Protein AF-A0A4Y4B357-F1 (afdb_monomer)

Nearest PDB structures (foldseek):
  4edp-assembly2_B  TM=8.602E-01  e=9.635E-11  Clostridium perfringens ATCC 13124
  4r6y-assembly1_A  TM=7.422E-01  e=2.064E-07  Salmonella enterica subsp. enterica serovar Typhimurium str. LT2
  4eq7-assembly1_A  TM=7.265E-01  e=1.171E-06  Agrobacterium fabrum str. C58
  6nlp-assembly2_B  TM=6.609E-01  e=2.049E-06  Escherichia coli 1-392-07_S4_C3
  6lki-assembly1_A  TM=7.003E-01  e=3.342E-04  Staphylococcus aureus

Radius of gyration: 18.19 Å; Cα contacts (8 Å, |Δi|>4): 318; chains: 1; bounding box: 46×39×48 Å

Mean predicted aligned error: 4.01 Å

pLDDT: mean 92.77, std 5.56, range [52.31, 98.5]

Solvent-accessible surface area (backbone atoms only — not comparable to full-atom values): 11741 Å² total; per-residue (Å²): 61,37,35,35,34,76,82,43,93,46,79,85,71,55,43,67,65,48,79,71,36,76,70,39,58,56,18,29,40,44,43,31,58,94,25,69,55,19,46,55,44,41,39,50,34,4,44,75,72,70,38,20,88,88,43,36,64,62,32,49,51,53,54,21,48,38,38,60,74,55,30,19,49,77,31,74,45,73,70,54,48,49,52,42,47,72,70,62,60,36,34,38,27,59,40,62,64,47,54,38,52,53,42,38,77,70,70,44,64,50,43,76,36,76,25,77,88,35,32,64,62,83,85,86,80,89,76,82,67,84,96,54,98,51,61,69,61,46,48,54,48,51,60,48,57,61,31,36,74,44,28,31,49,36,20,63,74,55,32,38,55,59,88,43,93,79,42,72,66,54,71,73,31,46,77,55,29,71,52,77,74,58,54,77,38,50,46,70,77,60,67,67,62,51,63,71,47,44,65,61,55,40,54,54,40,50,68,42,58,76,110

Foldseek 3Di:
DKKFAPPQPAPDDQALCCLVPPSQFLQEEAEALLDPLNLQSLQRVCVVVVNHLVRSPVSLQSVLVSLQVNRYPYDHDLVRVLVSQVVVSHGMYRDDLLSSVVSVVVVGRIDDYQHPLGHEDDDDDQDQDPPDPPSVVSVVVRVVCLDLVNQQCCLVPRVEDHPNLPRDHDPVSPVSHDDDCSVVRYDYDDVVSCVVCSVVSNVSNCVSNVD

Secondary structure (DSSP, 8-state):
-EEEETTSSSPPP-SGGGGG-GGGTT-EEEEPTTSHHHHHHHHHHHHHTT-TTT--HHHHHHHHHHHHHTSEEEESSHHHHHHHHHTT---EEE--HHHHHHHHHTT--EEEE--TT-EE-------PPTT-S-HHHHHHHHHHHTSHHHHHHHHHHH-PPPSSTT----HHHHHTS--GGGGGGEE---HHHHHHHHHHHHHHHHHHHT-

Structure (mmCIF, N/CA/C/O backbone):
data_AF-A0A4Y4B357-F1
#
_entry.id   AF-A0A4Y4B357-F1
#
loop_
_atom_site.group_PDB
_atom_site.id
_atom_site.type_symbol
_atom_site.label_atom_id
_atom_site.label_alt_id
_atom_site.label_comp_id
_atom_site.label_asym_id
_atom_site.label_entity_id
_atom_site.label_seq_id
_atom_site.pdbx_PDB_ins_code
_atom_site.Cartn_x
_atom_site.Cartn_y
_atom_site.Cartn_z
_atom_site.occupancy
_atom_site.B_iso_or_equiv
_atom_site.auth_seq_id
_atom_site.auth_comp_id
_atom_site.auth_asym_id
_atom_site.auth_atom_id
_atom_site.pdbx_PDB_model_num
ATOM 1 N N . MET A 1 1 ? -3.695 -2.721 -0.418 1.00 88.31 1 MET A N 1
ATOM 2 C CA . 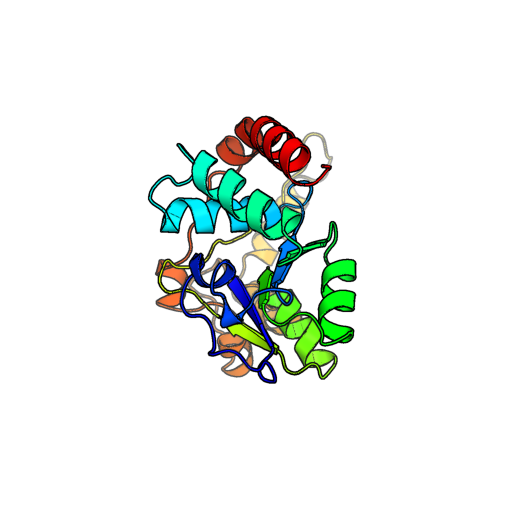MET A 1 1 ? -4.894 -3.502 -0.059 1.00 88.31 1 MET A CA 1
ATOM 3 C C . MET A 1 1 ? -4.988 -3.576 1.448 1.00 88.31 1 MET A C 1
ATOM 5 O O . MET A 1 1 ? -4.089 -3.084 2.130 1.00 88.31 1 MET A O 1
ATOM 9 N N . LEU A 1 2 ? -6.048 -4.197 1.949 1.00 93.81 2 LEU A N 1
ATOM 10 C CA . LEU A 1 2 ? -6.126 -4.629 3.335 1.00 93.81 2 LEU A CA 1
ATOM 11 C C . LEU A 1 2 ? -5.899 -6.143 3.391 1.00 93.81 2 LEU A C 1
ATOM 13 O O . LEU A 1 2 ? -6.446 -6.877 2.572 1.00 93.81 2 LEU A O 1
ATOM 17 N N . VAL A 1 3 ? -5.071 -6.595 4.327 1.00 94.31 3 VAL A N 1
ATOM 18 C CA . VAL A 1 3 ? -4.922 -8.009 4.684 1.00 94.31 3 VAL A CA 1
ATOM 19 C C . VAL A 1 3 ? -5.818 -8.256 5.886 1.00 94.31 3 VAL A C 1
ATOM 21 O O . VAL A 1 3 ? -5.656 -7.591 6.910 1.00 94.31 3 VAL A O 1
ATOM 24 N N . TYR A 1 4 ? -6.759 -9.183 5.749 1.00 95.44 4 TYR A N 1
ATOM 25 C CA . TYR A 1 4 ? -7.779 -9.482 6.746 1.00 95.44 4 TYR A CA 1
ATOM 26 C C . TYR A 1 4 ? -7.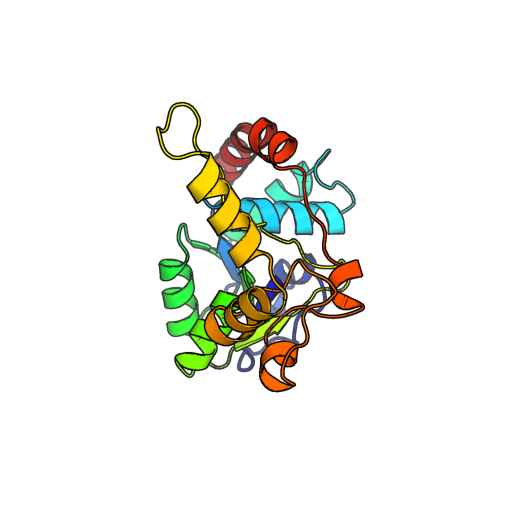663 -10.933 7.216 1.00 95.44 4 TYR A C 1
ATOM 28 O O . TYR A 1 4 ? -7.495 -11.843 6.408 1.00 95.44 4 TYR A O 1
ATOM 36 N N . ASN A 1 5 ? -7.741 -11.155 8.525 1.00 95.69 5 ASN A N 1
ATOM 37 C CA . ASN A 1 5 ? -7.811 -12.481 9.126 1.00 95.69 5 ASN A CA 1
ATOM 38 C C . ASN A 1 5 ? -9.262 -12.982 9.115 1.00 95.69 5 ASN A C 1
ATOM 40 O O . ASN A 1 5 ? -10.113 -12.458 9.820 1.00 95.69 5 ASN A O 1
ATOM 44 N N . THR A 1 6 ? -9.524 -14.042 8.363 1.00 95.31 6 THR A N 1
ATOM 45 C CA . THR A 1 6 ? -10.856 -14.645 8.182 1.00 95.31 6 THR A CA 1
ATOM 46 C C . THR A 1 6 ? -11.408 -15.343 9.426 1.00 95.31 6 THR A C 1
ATOM 48 O O . THR A 1 6 ? -12.599 -15.640 9.486 1.00 95.31 6 THR A O 1
ATOM 51 N N . GLU A 1 7 ? -10.561 -15.607 10.426 1.00 95.19 7 GLU A N 1
ATOM 52 C CA . GLU A 1 7 ? -10.971 -16.111 11.742 1.00 95.19 7 GLU A CA 1
ATOM 53 C C . GLU A 1 7 ? -11.223 -14.973 12.753 1.00 95.19 7 GLU A C 1
ATOM 55 O O . GLU A 1 7 ? -11.492 -15.254 13.922 1.00 95.19 7 GLU A O 1
ATOM 60 N N . ALA A 1 8 ? -11.118 -13.701 12.342 1.00 95.38 8 ALA A N 1
ATOM 61 C CA . ALA A 1 8 ? -11.381 -12.556 13.209 1.00 95.38 8 ALA A CA 1
ATOM 62 C C . ALA A 1 8 ? -12.851 -12.491 13.651 1.00 95.38 8 ALA A C 1
ATOM 64 O O . ALA A 1 8 ? -13.766 -12.791 12.883 1.00 95.38 8 ALA A O 1
ATOM 65 N N . ASP A 1 9 ? -13.085 -12.003 14.871 1.00 95.38 9 ASP A N 1
ATOM 66 C CA . ASP A 1 9 ? -14.431 -11.701 15.381 1.00 95.38 9 ASP A CA 1
ATOM 67 C C . ASP A 1 9 ? -14.869 -10.281 14.972 1.00 95.38 9 ASP A C 1
ATOM 69 O O . ASP A 1 9 ? -15.340 -9.484 15.778 1.00 95.38 9 ASP A O 1
ATOM 73 N N . ALA A 1 10 ? -14.654 -9.948 13.698 1.00 95.56 10 ALA A N 1
ATOM 74 C CA . ALA A 1 10 ? -14.974 -8.663 13.088 1.00 95.56 10 ALA A CA 1
ATOM 75 C C . ALA A 1 10 ? -15.441 -8.890 11.641 1.00 95.56 10 ALA A C 1
ATOM 77 O O . ALA A 1 10 ? -14.937 -9.803 10.981 1.00 95.56 10 ALA A O 1
ATOM 78 N N . PRO A 1 11 ? -16.399 -8.103 11.121 1.00 95.31 11 PRO A N 1
ATOM 79 C CA . PRO A 1 11 ? -16.870 -8.250 9.745 1.00 95.31 11 PRO A CA 1
ATOM 80 C C . PRO A 1 11 ? -15.763 -7.889 8.756 1.00 95.31 11 PRO A C 1
ATOM 82 O O . PRO A 1 11 ? -15.077 -6.899 8.979 1.00 95.31 11 PRO A O 1
ATOM 85 N N . ALA A 1 12 ? -15.628 -8.632 7.653 1.00 96.25 12 ALA A N 1
ATOM 86 C CA . ALA A 1 12 ? -14.655 -8.315 6.605 1.00 96.25 12 ALA A CA 1
ATOM 87 C C . ALA A 1 12 ? -14.739 -6.827 6.203 1.00 96.25 12 ALA A C 1
ATOM 89 O O . ALA A 1 12 ? -15.852 -6.325 6.002 1.00 96.25 12 ALA A O 1
ATOM 90 N N . PRO A 1 13 ? -13.597 -6.122 6.111 1.00 96.62 13 PRO A N 1
ATOM 91 C CA . PRO A 1 13 ? -13.596 -4.696 5.828 1.00 96.62 13 PRO A CA 1
ATOM 92 C C . PRO A 1 13 ? -14.051 -4.452 4.384 1.00 96.62 13 PRO A C 1
ATOM 94 O O . PRO A 1 13 ? -13.908 -5.310 3.513 1.00 96.62 13 PRO A O 1
ATOM 97 N N . ALA A 1 14 ? -14.581 -3.268 4.125 1.00 96.06 14 ALA A N 1
ATOM 98 C CA . ALA A 1 14 ? -14.955 -2.771 2.809 1.00 96.06 14 ALA A CA 1
ATOM 99 C C . ALA A 1 14 ? -14.282 -1.428 2.476 1.00 96.06 14 ALA A C 1
ATOM 101 O O . ALA A 1 14 ? -14.233 -1.063 1.305 1.00 96.06 14 ALA A O 1
ATOM 102 N N . SER A 1 15 ? -13.742 -0.714 3.466 1.00 96.50 15 SER A N 1
ATOM 103 C C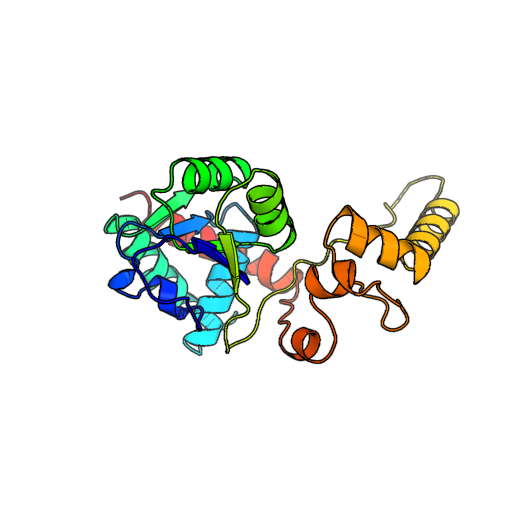A . SER A 1 15 ? -13.176 0.631 3.331 1.00 96.50 15 SER A CA 1
ATOM 104 C C . SER A 1 15 ? -11.805 0.732 4.002 1.00 96.50 15 SER A C 1
ATOM 106 O O . SER A 1 15 ? -11.507 0.049 4.983 1.00 96.50 15 SER A O 1
ATOM 108 N N . TRP A 1 16 ? -10.960 1.647 3.518 1.00 97.25 16 TRP A N 1
ATOM 109 C CA . TRP A 1 16 ? -9.746 2.045 4.246 1.00 97.25 16 TRP A CA 1
ATOM 110 C C . TRP A 1 16 ? -10.043 2.635 5.631 1.00 97.25 16 TRP A C 1
ATOM 112 O O . TRP A 1 16 ? -9.178 2.594 6.504 1.00 97.25 16 TRP A O 1
ATOM 122 N N . LEU A 1 17 ? -11.248 3.169 5.843 1.00 98.00 17 LEU A N 1
ATOM 123 C CA . LEU A 1 17 ? -11.677 3.738 7.117 1.00 98.00 17 LEU A CA 1
ATOM 124 C C . LEU A 1 17 ? -12.052 2.674 8.157 1.00 98.00 17 LEU A C 1
ATOM 126 O O . LEU A 1 17 ? -12.097 3.000 9.341 1.00 98.00 17 LEU A O 1
ATOM 130 N N . ASP A 1 18 ? -12.225 1.407 7.764 1.00 98.06 18 ASP A N 1
ATOM 131 C CA . ASP A 1 18 ? -12.498 0.314 8.712 1.00 98.06 18 ASP A CA 1
ATOM 132 C C . ASP A 1 18 ? -11.316 0.040 9.652 1.00 98.06 18 ASP A C 1
ATOM 134 O O . ASP A 1 18 ? -11.481 -0.591 10.692 1.00 98.06 18 ASP A O 1
ATOM 138 N N . LEU A 1 19 ? -10.128 0.583 9.352 1.00 97.94 19 LEU A N 1
ATOM 139 C CA . LEU A 1 19 ? -9.004 0.631 10.296 1.00 97.94 19 LEU A CA 1
ATOM 140 C C . LEU A 1 19 ? -9.369 1.316 11.621 1.00 97.94 19 LEU A C 1
ATOM 142 O O . LEU A 1 19 ? -8.713 1.066 12.627 1.00 97.94 19 LEU A O 1
ATOM 146 N N . PHE A 1 20 ? -10.380 2.186 11.617 1.00 98.12 20 PHE A N 1
ATOM 147 C CA . PHE A 1 20 ? -10.851 2.922 12.788 1.00 98.12 20 PHE A CA 1
ATOM 148 C C . PHE A 1 20 ? -12.130 2.334 13.399 1.00 98.12 20 PHE A C 1
ATOM 150 O O . PHE A 1 20 ? -12.653 2.905 14.357 1.00 98.12 20 PHE A O 1
ATOM 157 N N . ASP A 1 21 ? -12.666 1.240 12.849 1.00 97.69 21 ASP A N 1
ATOM 158 C CA . ASP A 1 21 ? -13.867 0.606 13.390 1.00 97.69 21 ASP A CA 1
ATOM 159 C C . ASP A 1 21 ? -13.556 -0.045 14.749 1.00 97.69 21 ASP A C 1
ATOM 161 O O . ASP A 1 21 ? -12.538 -0.719 14.929 1.00 97.69 21 ASP A O 1
ATOM 165 N N . GLU A 1 22 ? -14.454 0.145 15.718 1.00 97.00 22 GLU A N 1
ATOM 166 C CA . GLU A 1 22 ? -14.329 -0.406 17.071 1.00 97.00 22 GLU A CA 1
ATOM 167 C C . GLU A 1 22 ? -14.239 -1.943 17.064 1.00 97.00 22 GLU A C 1
ATOM 169 O O . GLU A 1 22 ? -13.596 -2.521 17.938 1.00 97.00 22 GLU A O 1
ATOM 174 N N . ALA A 1 23 ? -14.808 -2.612 16.055 1.00 97.25 23 ALA A N 1
ATOM 175 C CA . ALA A 1 23 ? -14.690 -4.056 15.865 1.00 97.25 23 ALA A CA 1
ATOM 176 C C . ALA A 1 23 ? -13.240 -4.523 15.642 1.00 97.25 23 ALA A C 1
ATOM 178 O O . ALA A 1 23 ? -12.932 -5.682 15.905 1.00 97.25 23 ALA A O 1
ATOM 179 N N . TYR A 1 24 ? -12.348 -3.640 15.183 1.00 97.75 24 TYR A N 1
ATOM 180 C CA . TYR A 1 24 ? -10.930 -3.936 14.965 1.00 97.75 24 TYR A CA 1
ATOM 181 C C . TYR A 1 24 ? -10.006 -3.395 16.063 1.00 97.75 24 TYR A C 1
ATOM 183 O O . TYR A 1 24 ? -8.796 -3.631 16.005 1.00 97.75 24 TYR A O 1
ATOM 191 N N . ALA A 1 25 ? -10.538 -2.691 17.067 1.00 96.56 25 ALA A N 1
ATOM 192 C CA . ALA A 1 25 ? -9.738 -2.056 18.109 1.00 96.56 25 ALA A CA 1
ATOM 193 C C . ALA A 1 25 ? -8.845 -3.069 18.853 1.00 96.56 25 ALA A C 1
ATOM 195 O O . ALA A 1 25 ? -9.302 -4.103 19.340 1.00 96.56 25 ALA A O 1
ATOM 196 N N . GLY A 1 26 ? -7.546 -2.774 18.922 1.00 96.50 26 GLY A N 1
ATOM 197 C CA . GLY A 1 26 ? -6.516 -3.626 19.526 1.00 96.50 26 GLY A CA 1
ATOM 198 C C . GLY A 1 26 ? -5.975 -4.718 18.597 1.00 96.50 26 GLY A C 1
ATOM 199 O O . GLY A 1 26 ? -5.028 -5.413 18.965 1.00 96.50 26 GLY A O 1
ATOM 200 N N . HIS A 1 27 ? -6.541 -4.857 17.395 1.00 97.75 27 HIS A N 1
ATOM 201 C CA . HIS A 1 27 ? -6.222 -5.915 16.435 1.00 97.75 27 HIS A CA 1
ATOM 202 C C . HIS A 1 27 ? -5.716 -5.387 15.084 1.00 97.75 27 HIS A C 1
ATOM 204 O O . HIS A 1 27 ? -5.513 -6.165 14.145 1.00 97.75 27 HIS A O 1
ATOM 210 N N . VAL A 1 28 ? -5.472 -4.081 14.970 1.00 98.19 28 VAL A N 1
ATOM 211 C CA . VAL A 1 28 ? -4.893 -3.471 13.768 1.00 98.19 28 VAL A CA 1
ATOM 212 C C . VAL A 1 28 ? -3.366 -3.475 13.844 1.00 98.19 28 VAL A C 1
ATOM 214 O O . VAL A 1 28 ? -2.773 -3.156 14.874 1.00 98.19 28 VAL A O 1
ATOM 217 N N . ALA A 1 29 ? -2.708 -3.783 12.727 1.00 97.25 29 ALA A N 1
ATOM 218 C CA . ALA A 1 29 ? -1.279 -3.544 12.555 1.00 97.25 29 ALA A CA 1
ATOM 219 C C . ALA A 1 29 ? -1.038 -2.497 11.463 1.00 97.25 29 ALA A C 1
ATOM 221 O O . ALA A 1 29 ? -1.330 -2.712 10.285 1.00 97.25 29 ALA A O 1
ATOM 222 N N . LEU A 1 30 ? -0.468 -1.360 11.858 1.00 97.12 30 LEU A N 1
ATOM 223 C CA . LEU A 1 30 ? -0.031 -0.304 10.956 1.00 97.12 30 LEU A CA 1
ATOM 224 C C . LEU A 1 30 ? 1.441 -0.484 10.600 1.00 97.12 30 LEU A C 1
ATOM 226 O O . LEU A 1 30 ? 2.265 -0.888 11.420 1.00 97.12 30 LEU A O 1
ATOM 230 N N . THR A 1 31 ? 1.787 -0.130 9.368 1.00 94.94 31 THR A N 1
ATOM 231 C CA . THR A 1 31 ? 3.181 -0.091 8.929 1.00 94.94 31 THR A CA 1
ATOM 232 C C . THR A 1 31 ? 3.751 1.308 9.161 1.00 94.94 31 THR A C 1
ATOM 234 O O . THR A 1 31 ? 3.135 2.300 8.779 1.00 94.94 31 THR A O 1
ATOM 237 N N . ASP A 1 32 ? 4.944 1.395 9.745 1.00 95.75 32 ASP A N 1
ATOM 238 C CA . ASP A 1 32 ? 5.623 2.668 9.999 1.00 95.75 32 ASP A CA 1
ATOM 239 C C . ASP A 1 32 ? 5.900 3.473 8.710 1.00 95.75 32 ASP A C 1
ATOM 241 O O . ASP A 1 32 ? 6.175 2.905 7.649 1.00 95.75 32 ASP A O 1
ATOM 245 N N . PHE A 1 33 ? 5.897 4.809 8.790 1.00 95.56 33 PHE A N 1
ATOM 246 C CA . PHE A 1 33 ? 6.105 5.682 7.622 1.00 95.56 33 PHE A CA 1
ATOM 247 C C . PHE A 1 33 ? 7.544 5.663 7.078 1.00 95.56 33 PHE A C 1
ATOM 249 O O . PHE A 1 33 ? 7.793 6.102 5.947 1.00 95.56 33 PHE A O 1
ATOM 256 N N . SER A 1 34 ? 8.506 5.087 7.806 1.00 91.31 34 SER A N 1
ATOM 257 C CA . SER A 1 34 ? 9.822 4.722 7.258 1.00 91.31 34 SER A CA 1
ATOM 258 C C . SER A 1 34 ? 9.740 3.640 6.172 1.00 91.31 34 SER A C 1
ATOM 260 O O . SER A 1 34 ? 10.640 3.528 5.334 1.00 91.31 34 SER A O 1
ATOM 262 N N . ASN A 1 35 ? 8.618 2.928 6.077 1.00 91.62 35 ASN A N 1
ATOM 263 C CA . ASN A 1 35 ? 8.310 1.977 5.021 1.00 91.62 35 ASN A CA 1
ATOM 264 C C . ASN A 1 35 ? 7.314 2.576 4.009 1.00 91.62 35 ASN A C 1
ATOM 266 O O . ASN A 1 35 ? 6.398 3.319 4.361 1.00 91.62 35 ASN A O 1
ATOM 270 N N . THR A 1 36 ? 7.493 2.254 2.726 1.00 90.44 36 THR A N 1
ATOM 271 C CA . THR A 1 36 ? 6.638 2.757 1.639 1.00 90.44 36 THR A CA 1
ATOM 272 C C . THR A 1 36 ? 5.166 2.393 1.845 1.00 90.44 36 THR A C 1
ATOM 274 O O . THR A 1 36 ? 4.310 3.232 1.589 1.00 90.44 36 THR A O 1
ATOM 277 N N . TYR A 1 37 ? 4.852 1.197 2.355 1.00 91.62 37 TYR A N 1
ATOM 278 C CA . TYR A 1 37 ? 3.458 0.793 2.578 1.00 91.62 37 TYR A CA 1
ATOM 279 C C . TYR A 1 37 ? 2.771 1.579 3.700 1.00 91.62 37 TYR A C 1
ATOM 281 O O . TYR A 1 37 ? 1.566 1.808 3.614 1.00 91.62 37 TYR A O 1
ATOM 289 N N . GLY A 1 38 ? 3.518 2.067 4.697 1.00 94.75 38 GLY A N 1
ATOM 290 C CA . GLY A 1 38 ? 2.985 2.985 5.707 1.00 94.75 38 GLY A CA 1
ATOM 291 C C . GLY A 1 38 ? 2.529 4.305 5.085 1.00 94.75 38 GLY A C 1
ATOM 292 O O . GLY A 1 38 ? 1.401 4.740 5.280 1.00 94.75 38 GLY A O 1
ATOM 293 N N . VAL A 1 39 ? 3.364 4.894 4.225 1.00 96.00 39 VAL A N 1
ATOM 294 C CA . VAL A 1 39 ? 3.016 6.142 3.523 1.00 96.00 39 VAL A CA 1
ATOM 295 C C . VAL A 1 39 ? 1.869 5.936 2.535 1.00 96.00 39 VAL A C 1
ATOM 297 O O . VAL A 1 39 ? 0.943 6.737 2.488 1.00 96.00 39 VAL A O 1
ATOM 300 N N . LEU A 1 40 ? 1.911 4.862 1.746 1.00 95.12 40 LEU A N 1
ATOM 301 C 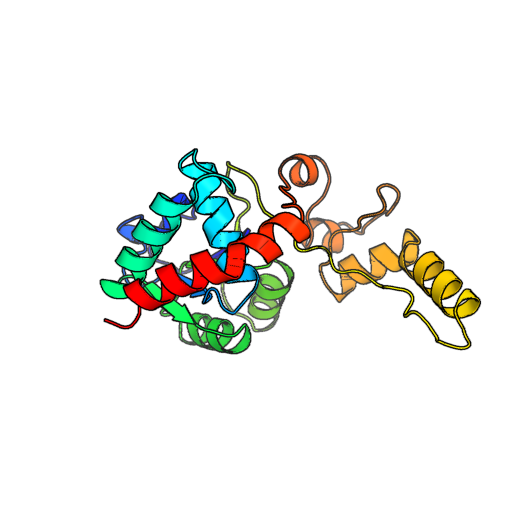CA . LEU A 1 40 ? 0.872 4.584 0.758 1.00 95.12 40 LEU A CA 1
ATOM 302 C C . LEU A 1 40 ? -0.484 4.299 1.415 1.00 95.12 40 LEU A C 1
ATOM 304 O O . LEU A 1 40 ? -1.498 4.780 0.925 1.00 95.12 40 LEU A O 1
ATOM 308 N N . SER A 1 41 ? -0.516 3.560 2.527 1.00 95.56 41 SER A N 1
ATOM 309 C CA . SER A 1 41 ? -1.757 3.331 3.277 1.00 95.56 41 SER A CA 1
ATOM 310 C C . SER A 1 41 ? -2.302 4.608 3.911 1.00 95.56 41 SER A C 1
ATOM 312 O O . SER A 1 41 ? -3.499 4.857 3.809 1.00 95.56 41 SER A O 1
ATOM 314 N N . MET A 1 42 ? -1.434 5.461 4.464 1.00 97.25 42 MET A N 1
ATOM 315 C CA . MET A 1 42 ? -1.830 6.787 4.941 1.00 97.25 42 MET A CA 1
ATOM 316 C C . MET A 1 42 ? -2.486 7.614 3.834 1.00 97.25 42 MET A C 1
ATOM 318 O O . MET A 1 42 ? -3.549 8.184 4.056 1.00 97.25 42 MET A O 1
ATOM 322 N N . LEU A 1 43 ? -1.911 7.633 2.629 1.00 97.25 43 LEU A N 1
ATOM 323 C CA . LEU A 1 43 ? -2.491 8.377 1.510 1.00 97.25 43 LEU A CA 1
ATOM 324 C C . LEU A 1 43 ? -3.845 7.807 1.069 1.00 97.25 43 LEU A C 1
ATOM 326 O O . LEU A 1 43 ? -4.732 8.568 0.691 1.00 97.25 43 LEU A O 1
ATOM 330 N N . ARG A 1 44 ? -4.046 6.488 1.174 1.00 96.88 44 ARG A N 1
ATOM 331 C CA . ARG A 1 44 ? -5.353 5.870 0.910 1.00 96.88 44 ARG A CA 1
ATOM 332 C C . ARG A 1 44 ? -6.410 6.265 1.935 1.00 96.88 44 ARG A C 1
ATOM 334 O O . ARG A 1 44 ? -7.536 6.558 1.547 1.00 96.88 44 ARG A O 1
ATOM 341 N N . VAL A 1 45 ? -6.039 6.348 3.212 1.00 98.00 45 VAL A N 1
ATOM 342 C CA . VAL A 1 45 ? -6.909 6.915 4.252 1.00 98.00 45 VAL A CA 1
ATOM 343 C C . VAL A 1 45 ? -7.180 8.398 3.977 1.00 98.00 45 VAL A C 1
ATOM 345 O O . VAL A 1 45 ? -8.322 8.836 4.060 1.00 98.00 45 VAL A O 1
ATOM 348 N N . ALA A 1 46 ? -6.165 9.171 3.580 1.00 97.88 46 ALA A N 1
ATOM 349 C CA . ALA A 1 46 ? -6.328 10.582 3.235 1.00 97.88 46 ALA A CA 1
ATOM 350 C C . ALA A 1 46 ? -7.287 10.791 2.056 1.00 97.88 46 ALA A C 1
ATOM 352 O O . ALA A 1 46 ? -8.111 11.704 2.096 1.00 97.88 46 ALA A O 1
ATOM 353 N N . ASP A 1 47 ? -7.214 9.949 1.023 1.00 96.38 47 ASP A N 1
ATOM 354 C CA . ASP A 1 47 ? -8.155 9.973 -0.100 1.00 96.38 47 ASP A CA 1
ATOM 355 C C . ASP A 1 47 ? -9.585 9.661 0.363 1.00 96.38 47 ASP A C 1
ATOM 357 O O . ASP A 1 47 ? -10.513 10.375 -0.014 1.00 96.38 47 ASP A O 1
ATOM 361 N N . ALA A 1 48 ? -9.768 8.646 1.217 1.00 96.69 48 ALA A N 1
ATOM 362 C CA . ALA A 1 48 ? -11.077 8.281 1.768 1.00 96.69 48 ALA A CA 1
ATOM 363 C C . ALA A 1 48 ? -11.685 9.394 2.647 1.00 96.69 48 ALA A C 1
ATOM 365 O O . ALA A 1 48 ? -12.901 9.583 2.669 1.00 96.69 48 ALA A O 1
ATOM 366 N N . LEU A 1 49 ? -10.842 10.185 3.318 1.00 97.38 49 LEU A N 1
ATOM 367 C CA . LEU A 1 49 ? -11.242 11.378 4.076 1.00 97.38 49 LEU A CA 1
ATOM 368 C C . LEU A 1 49 ? -11.414 12.636 3.198 1.00 97.38 49 LEU A C 1
ATOM 370 O O . LEU A 1 49 ? -11.868 13.671 3.685 1.00 97.38 49 LEU A O 1
ATOM 374 N N . GLY A 1 50 ? -11.078 12.562 1.906 1.00 96.12 50 GLY A N 1
ATOM 375 C CA . GLY A 1 50 ? -11.224 13.652 0.938 1.00 96.12 50 GLY A CA 1
ATOM 376 C C . GLY A 1 50 ? -10.084 14.677 0.910 1.00 96.12 50 GLY A C 1
ATOM 377 O O . GLY A 1 50 ? -10.218 15.692 0.226 1.00 96.12 50 GLY A O 1
ATOM 378 N N . GLY A 1 51 ? -8.982 14.438 1.626 1.00 96.19 51 GLY A N 1
ATOM 379 C CA . GLY A 1 51 ? -7.797 15.309 1.625 1.00 96.19 51 GLY A CA 1
ATOM 380 C C . GLY A 1 51 ? -6.739 14.907 0.592 1.00 96.19 51 GLY A C 1
ATOM 381 O O . GLY A 1 51 ? -6.118 15.758 -0.047 1.00 96.19 51 GLY A O 1
ATOM 382 N N . GLY A 1 52 ? -6.570 13.599 0.389 1.00 94.25 52 GLY A N 1
ATOM 383 C CA . GLY A 1 52 ? -5.589 13.015 -0.523 1.00 94.25 52 GLY A CA 1
ATOM 384 C C . GLY A 1 52 ? -4.146 13.449 -0.259 1.00 94.25 52 GLY A C 1
ATOM 385 O O . GLY A 1 52 ? -3.768 13.782 0.863 1.00 94.25 52 GLY A O 1
ATOM 386 N N . ILE A 1 53 ? -3.312 13.428 -1.302 1.00 94.19 53 ILE A N 1
ATOM 387 C CA . ILE A 1 53 ? -1.880 13.756 -1.185 1.00 94.19 53 ILE A CA 1
ATOM 388 C C . ILE A 1 53 ? -1.604 15.231 -0.855 1.00 94.19 53 ILE A C 1
ATOM 390 O O . ILE A 1 53 ? -0.564 15.539 -0.270 1.00 94.19 53 ILE A O 1
ATOM 394 N N . ASP A 1 54 ? -2.527 16.128 -1.208 1.00 93.88 54 ASP A N 1
ATOM 395 C CA . ASP A 1 54 ? -2.379 17.570 -0.998 1.00 93.88 54 ASP A CA 1
ATOM 396 C C . ASP A 1 54 ? -2.715 17.995 0.445 1.00 93.88 54 ASP A C 1
ATOM 398 O O . ASP A 1 54 ? -2.148 18.973 0.936 1.00 93.88 54 ASP A O 1
ATOM 402 N N . ASP A 1 55 ? -3.594 17.258 1.138 1.00 96.06 55 ASP A N 1
ATOM 403 C CA . ASP A 1 55 ? -3.941 17.487 2.549 1.00 96.06 55 ASP A CA 1
ATOM 404 C C . ASP A 1 55 ? -4.113 16.172 3.347 1.00 96.06 55 ASP A C 1
ATOM 406 O O . ASP A 1 55 ? -5.224 15.800 3.732 1.00 96.06 55 ASP A O 1
ATOM 410 N N . PRO A 1 56 ? -3.016 15.446 3.638 1.00 97.31 56 PRO A N 1
ATOM 411 C CA . PRO A 1 56 ? -3.072 14.189 4.387 1.00 97.31 56 PRO A CA 1
ATOM 412 C C . PRO A 1 56 ? -3.123 14.368 5.913 1.00 97.31 56 PRO A C 1
ATOM 414 O O . PRO A 1 56 ? -3.092 13.385 6.652 1.00 97.31 56 PRO A O 1
ATOM 417 N N . SER A 1 57 ? -3.170 15.607 6.408 1.00 97.06 57 SER A N 1
ATOM 418 C CA . SER A 1 57 ? -2.964 15.940 7.825 1.00 97.06 57 SER A CA 1
ATOM 419 C C . SER A 1 57 ? -3.939 15.221 8.768 1.00 97.06 57 SER A C 1
ATOM 421 O O . SER A 1 57 ? -3.540 14.697 9.814 1.00 97.06 57 SER A O 1
ATOM 423 N N . GLN A 1 58 ? -5.210 15.126 8.369 1.00 98.31 58 GLN A N 1
ATOM 424 C CA . GLN A 1 58 ? -6.220 14.408 9.139 1.00 98.31 58 GLN A CA 1
ATOM 425 C C . GLN A 1 58 ? -5.912 12.907 9.216 1.00 98.31 58 GLN A C 1
ATOM 427 O O . GLN A 1 58 ? -5.930 12.343 10.304 1.00 98.31 58 GLN A O 1
ATOM 432 N N . ALA A 1 59 ? -5.547 12.274 8.097 1.00 98.44 59 ALA A N 1
ATOM 433 C CA . ALA A 1 59 ? -5.209 10.852 8.076 1.00 98.44 59 ALA A CA 1
ATOM 434 C C . ALA A 1 59 ? -4.003 10.532 8.970 1.00 98.44 59 ALA A C 1
ATOM 436 O O . ALA A 1 59 ? -4.022 9.545 9.703 1.00 98.44 59 ALA A O 1
ATOM 437 N N . ILE A 1 60 ? -2.966 11.377 8.942 1.00 98.50 60 ILE A N 1
ATOM 438 C CA . ILE A 1 60 ? -1.782 11.220 9.800 1.00 98.50 60 ILE A CA 1
ATOM 439 C C . ILE A 1 60 ? -2.178 11.323 11.278 1.00 98.50 60 ILE A C 1
ATOM 441 O O . ILE A 1 60 ? -1.748 10.500 12.089 1.00 98.50 60 ILE A O 1
ATOM 445 N N . THR A 1 61 ? -3.023 12.300 11.620 1.00 98.25 61 THR A N 1
ATOM 446 C CA . THR A 1 61 ? -3.523 12.498 12.987 1.00 98.25 61 THR A CA 1
ATOM 447 C C . THR A 1 61 ? -4.346 11.304 13.466 1.00 98.25 61 THR A C 1
ATOM 449 O O . THR A 1 61 ? -4.085 10.794 14.556 1.00 98.25 61 THR A O 1
ATOM 452 N N . ASP A 1 62 ? -5.294 10.833 12.657 1.00 98.38 62 ASP A N 1
ATOM 453 C CA . ASP A 1 62 ? -6.215 9.756 13.026 1.00 98.38 62 ASP A CA 1
ATOM 454 C C . ASP A 1 62 ? -5.474 8.413 13.164 1.00 98.38 62 ASP A C 1
ATOM 456 O O . ASP A 1 62 ? -5.644 7.706 14.159 1.00 98.38 62 ASP A O 1
ATOM 460 N N . LEU A 1 63 ? -4.559 8.093 12.238 1.00 98.38 63 LEU A N 1
ATOM 461 C CA . LEU A 1 63 ? -3.701 6.903 12.337 1.00 98.38 63 LEU A CA 1
ATOM 462 C C . LEU A 1 63 ? -2.750 6.977 13.538 1.00 98.38 63 LEU A C 1
ATOM 464 O O . LEU A 1 63 ? -2.527 5.975 14.218 1.00 98.38 63 LEU A O 1
ATOM 468 N N . GLY A 1 64 ? -2.192 8.157 13.818 1.00 97.81 64 GLY A N 1
ATOM 469 C CA . GLY A 1 64 ? -1.344 8.365 14.989 1.00 97.81 64 GLY A CA 1
ATOM 470 C C . GLY A 1 64 ? -2.119 8.205 16.298 1.00 97.81 64 GLY A C 1
ATOM 471 O O . GLY A 1 64 ? -1.598 7.629 17.249 1.00 97.81 64 GLY A O 1
ATOM 472 N N . ALA A 1 65 ? -3.373 8.662 16.350 1.00 97.19 65 ALA A N 1
ATOM 473 C CA . ALA A 1 65 ? -4.247 8.466 17.502 1.00 97.19 65 ALA A CA 1
ATOM 474 C C . ALA A 1 65 ? -4.577 6.983 17.727 1.00 97.19 65 ALA A C 1
ATOM 476 O O . ALA A 1 65 ? -4.503 6.531 18.868 1.00 97.19 65 ALA A O 1
ATOM 477 N N . LEU A 1 66 ? -4.865 6.236 16.655 1.00 97.31 66 LEU A N 1
ATOM 478 C CA . LEU A 1 66 ? -5.107 4.790 16.702 1.00 97.31 66 LEU A CA 1
ATOM 479 C C . LEU A 1 66 ? -3.885 4.018 17.232 1.00 97.31 66 LEU A C 1
ATOM 481 O O . LEU A 1 66 ? -4.013 3.121 18.062 1.00 97.31 66 LEU A O 1
ATOM 485 N N . ALA A 1 67 ? -2.682 4.387 16.787 1.00 96.50 67 ALA A N 1
ATOM 486 C CA . ALA A 1 67 ? -1.448 3.798 17.299 1.00 96.50 67 ALA A CA 1
ATOM 487 C C . ALA A 1 67 ? -1.224 4.133 18.787 1.00 96.50 67 ALA A C 1
ATOM 489 O O . ALA A 1 67 ? -0.924 3.255 19.595 1.00 96.50 67 ALA A O 1
ATOM 490 N N . SER A 1 68 ? -1.392 5.399 19.175 1.00 95.50 68 SER A N 1
ATOM 491 C CA . SER A 1 68 ? -1.095 5.858 20.538 1.00 95.50 68 SER A CA 1
ATOM 492 C C . SER A 1 68 ? -2.159 5.481 21.574 1.00 95.50 68 SER A C 1
ATOM 494 O O . SER A 1 68 ? -1.857 5.474 22.768 1.00 95.50 68 SER A O 1
ATOM 496 N N . SER A 1 69 ? -3.388 5.149 21.164 1.00 94.69 69 SER A N 1
ATOM 497 C CA . SER A 1 69 ? -4.395 4.567 22.064 1.00 94.69 69 SER A CA 1
ATOM 498 C C . SER A 1 69 ? -4.087 3.112 22.432 1.00 94.69 69 SER A C 1
ATOM 500 O O . SER A 1 69 ? -4.575 2.626 23.453 1.00 94.69 69 SER A O 1
ATOM 502 N N . GLY A 1 70 ? -3.244 2.438 21.641 1.00 92.50 70 GLY A N 1
ATOM 503 C CA . GLY A 1 70 ? -2.992 1.002 21.733 1.00 92.50 70 GLY A CA 1
ATOM 504 C C . GLY A 1 70 ? -3.985 0.156 20.934 1.00 92.50 70 GLY A C 1
ATOM 505 O O . GLY A 1 70 ? -3.911 -1.069 21.007 1.00 92.50 70 GLY A O 1
ATOM 506 N N . ASP A 1 71 ? -4.876 0.784 20.161 1.00 95.69 71 ASP A N 1
ATOM 507 C CA . ASP A 1 71 ? -5.826 0.077 19.297 1.00 95.69 71 ASP A CA 1
ATOM 508 C C . ASP A 1 71 ? -5.168 -0.437 18.005 1.00 95.69 71 ASP A C 1
ATOM 510 O O . ASP A 1 71 ? -5.709 -1.321 17.337 1.00 95.69 71 ASP A O 1
ATOM 514 N N . ALA A 1 72 ? -3.975 0.066 17.677 1.00 97.12 72 ALA A N 1
ATOM 515 C CA . ALA A 1 72 ? -3.104 -0.503 16.663 1.00 97.12 72 ALA A CA 1
ATOM 516 C C . ALA A 1 72 ? -1.663 -0.653 17.157 1.00 97.12 72 ALA A C 1
ATOM 518 O O . ALA A 1 72 ? -1.123 0.212 17.849 1.00 97.12 72 ALA A O 1
ATOM 519 N N . ILE A 1 73 ? -0.997 -1.718 16.715 1.00 96.50 73 ILE A N 1
ATOM 520 C CA . ILE A 1 73 ? 0.462 -1.821 16.805 1.00 96.50 73 ILE A CA 1
ATOM 521 C C . ILE A 1 73 ? 1.112 -1.173 15.581 1.00 96.50 73 ILE A C 1
ATOM 523 O O . ILE A 1 73 ? 0.548 -1.184 14.487 1.00 96.50 73 ILE A O 1
ATOM 527 N N . VAL A 1 74 ? 2.332 -0.660 15.742 1.00 96.81 74 VAL A N 1
ATOM 528 C CA . VAL A 1 74 ? 3.142 -0.139 14.632 1.00 96.81 74 VAL A CA 1
ATOM 529 C C . VAL A 1 74 ? 4.328 -1.062 14.393 1.00 96.81 74 VAL A C 1
ATOM 531 O O . VAL A 1 74 ? 5.124 -1.311 15.300 1.00 96.81 74 VAL A O 1
ATOM 534 N N . VAL A 1 75 ? 4.465 -1.551 13.162 1.00 94.94 75 VAL A N 1
ATOM 535 C CA . VAL A 1 75 ? 5.564 -2.429 12.746 1.00 94.94 75 VAL A CA 1
ATOM 536 C C . VAL A 1 75 ? 6.419 -1.769 11.655 1.00 94.94 75 VAL A C 1
ATOM 538 O O . VAL A 1 75 ? 5.878 -1.194 10.708 1.00 94.94 75 VAL A O 1
ATOM 541 N N . PRO A 1 76 ? 7.761 -1.826 11.742 1.00 92.12 76 PRO A N 1
ATOM 542 C CA . PRO A 1 76 ? 8.626 -1.140 10.782 1.00 92.12 76 PRO A CA 1
ATOM 543 C C . PRO A 1 76 ? 8.877 -1.947 9.501 1.00 92.12 76 PRO A C 1
ATOM 545 O O . PRO A 1 76 ? 9.169 -1.378 8.444 1.00 92.12 76 PRO A O 1
ATOM 548 N N . THR A 1 77 ? 8.791 -3.278 9.567 1.00 89.94 77 THR A N 1
ATOM 549 C CA . THR A 1 77 ? 9.184 -4.156 8.458 1.00 89.94 77 THR A CA 1
ATOM 550 C C . THR A 1 77 ? 8.118 -5.189 8.103 1.00 89.94 77 THR A C 1
ATOM 552 O O . THR A 1 77 ? 7.282 -5.563 8.923 1.00 89.94 77 THR A O 1
ATOM 555 N N . SER A 1 78 ? 8.169 -5.695 6.866 1.00 85.12 78 SER A N 1
ATOM 556 C CA . SER A 1 78 ? 7.286 -6.776 6.408 1.00 85.12 78 SER A CA 1
ATOM 557 C C . SER A 1 78 ? 7.399 -8.038 7.277 1.00 85.12 78 SER A C 1
ATOM 559 O O . SER A 1 78 ? 6.359 -8.596 7.619 1.00 85.12 78 SER A O 1
ATOM 561 N N . PRO A 1 79 ? 8.605 -8.506 7.672 1.00 89.06 79 PRO A N 1
ATOM 562 C CA . PRO A 1 79 ? 8.739 -9.639 8.594 1.00 89.06 79 PRO A CA 1
ATOM 563 C C . PRO A 1 79 ? 8.092 -9.426 9.970 1.00 89.06 79 PRO A C 1
ATOM 565 O O . PRO A 1 79 ? 7.519 -10.365 10.526 1.00 89.06 79 PRO A O 1
ATOM 568 N N . ASP A 1 80 ? 8.138 -8.206 10.513 1.00 91.94 80 ASP A N 1
ATOM 569 C CA . ASP A 1 80 ? 7.483 -7.894 11.791 1.00 91.94 80 ASP A CA 1
ATOM 570 C C . ASP A 1 80 ? 5.961 -8.008 11.662 1.00 91.94 80 ASP A C 1
ATOM 572 O O . ASP A 1 80 ? 5.308 -8.621 12.506 1.00 91.94 80 ASP A O 1
ATOM 576 N N . LEU A 1 81 ? 5.409 -7.528 10.544 1.00 90.94 81 LEU A N 1
ATOM 577 C CA . LEU A 1 81 ? 4.000 -7.727 10.220 1.00 90.94 81 LEU A CA 1
ATOM 578 C C . LEU A 1 81 ? 3.647 -9.231 10.100 1.00 90.94 81 LEU A C 1
ATOM 580 O O . LEU A 1 81 ? 2.552 -9.630 10.490 1.00 90.94 81 LEU A O 1
ATOM 584 N N . GLN A 1 82 ? 4.575 -10.096 9.645 1.00 88.88 82 GLN A N 1
ATOM 585 C CA . GLN A 1 82 ? 4.271 -11.528 9.422 1.00 88.88 82 GLN A CA 1
ATOM 586 C C . GLN A 1 82 ? 4.155 -12.204 10.771 1.00 88.88 82 GLN A C 1
ATOM 588 O O . GLN A 1 82 ? 3.267 -13.015 11.014 1.00 88.88 82 GLN A O 1
ATOM 593 N N . THR A 1 83 ? 5.069 -11.820 11.657 1.00 91.44 83 THR A N 1
ATOM 594 C CA . THR A 1 83 ? 5.083 -12.245 13.046 1.00 91.44 83 THR A CA 1
ATOM 595 C C . THR A 1 83 ? 3.790 -11.832 13.747 1.00 91.44 83 THR A C 1
ATOM 597 O O . THR A 1 83 ? 3.221 -12.649 14.466 1.00 91.44 83 THR A O 1
ATOM 600 N N . ALA A 1 84 ? 3.289 -10.620 13.493 1.00 93.25 84 ALA A N 1
ATOM 601 C CA . ALA A 1 84 ? 2.044 -10.125 14.073 1.00 93.25 84 ALA A CA 1
ATOM 602 C C . ALA A 1 84 ? 0.819 -10.972 13.660 1.00 93.25 84 ALA A C 1
ATOM 604 O O . ALA A 1 84 ? 0.075 -11.448 14.519 1.00 93.25 84 ALA A O 1
ATOM 605 N N . PHE A 1 85 ? 0.666 -11.284 12.366 1.00 93.44 85 PHE A N 1
ATOM 606 C CA . PHE A 1 85 ? -0.388 -12.202 11.901 1.00 93.44 85 PHE A CA 1
ATOM 607 C C . PHE A 1 85 ? -0.195 -13.639 12.399 1.00 93.44 85 PHE A C 1
ATOM 609 O O . PHE A 1 85 ? -1.163 -14.302 12.768 1.00 93.44 85 PHE A O 1
ATOM 616 N N . ALA A 1 86 ? 1.043 -14.133 12.456 1.00 89.88 86 ALA A N 1
ATOM 617 C CA . ALA A 1 86 ? 1.335 -15.480 12.943 1.00 89.88 86 ALA A CA 1
ATOM 618 C C . ALA A 1 86 ? 0.999 -15.663 14.433 1.00 89.88 86 ALA A C 1
ATOM 620 O O . ALA A 1 86 ? 0.642 -16.765 14.853 1.00 89.88 86 ALA A O 1
ATOM 621 N N . GLN A 1 87 ? 1.081 -14.591 15.226 1.00 90.06 87 GLN A N 1
ATOM 622 C CA . GLN A 1 87 ? 0.638 -14.567 16.622 1.00 90.06 87 GLN A CA 1
ATOM 623 C C . GLN A 1 87 ? -0.893 -14.556 16.765 1.00 90.06 87 GLN A C 1
ATOM 625 O O . GLN A 1 87 ? -1.383 -14.799 17.861 1.00 90.06 87 GLN A O 1
ATOM 630 N N . ARG A 1 88 ? -1.638 -14.365 15.663 1.00 78.94 88 ARG A N 1
ATOM 631 C CA . ARG A 1 88 ? -3.113 -14.343 15.565 1.00 78.94 88 ARG A CA 1
ATOM 632 C C . ARG A 1 88 ? -3.821 -13.214 16.316 1.00 78.94 88 ARG A C 1
ATOM 634 O O . ARG A 1 88 ? -5.046 -13.156 16.287 1.00 78.94 88 ARG A O 1
ATOM 641 N N . ASP A 1 89 ? -3.069 -12.295 16.905 1.00 89.94 89 ASP A N 1
ATOM 642 C CA . ASP A 1 89 ? -3.623 -11.111 17.562 1.00 89.94 89 ASP A CA 1
ATOM 643 C C . ASP A 1 89 ? -3.841 -9.949 16.576 1.00 89.94 89 ASP A C 1
ATOM 645 O O . ASP A 1 89 ? -4.523 -8.988 16.905 1.00 89.94 89 ASP A O 1
ATOM 649 N N . THR A 1 90 ? -3.311 -10.031 15.351 1.00 96.62 90 THR A N 1
ATOM 650 C CA . THR A 1 90 ? -3.612 -9.082 14.267 1.00 96.62 90 THR A CA 1
ATOM 651 C C . THR A 1 90 ? -4.740 -9.604 13.383 1.00 96.62 90 THR A C 1
ATOM 653 O O . THR A 1 90 ? -4.678 -10.727 12.873 1.00 96.62 90 THR A O 1
ATOM 656 N N . TRP A 1 91 ? -5.764 -8.777 13.189 1.00 97.12 91 TRP A N 1
ATOM 657 C CA . TRP A 1 91 ? -6.921 -9.069 12.344 1.00 97.12 91 TRP A CA 1
ATOM 658 C C . TRP A 1 91 ? -6.914 -8.281 11.044 1.00 97.12 91 TRP A C 1
ATOM 660 O O . TRP A 1 91 ? -7.388 -8.792 10.034 1.00 97.12 91 TRP A O 1
ATOM 670 N N . LEU A 1 92 ? -6.371 -7.063 11.057 1.00 97.50 92 LEU A N 1
ATOM 671 C CA . LEU A 1 92 ? -6.420 -6.164 9.913 1.00 97.50 92 LEU A CA 1
ATOM 672 C C . LEU A 1 92 ? -5.107 -5.397 9.758 1.00 97.50 92 LEU A C 1
ATOM 674 O O . LEU A 1 92 ? -4.582 -4.843 10.722 1.00 97.50 92 LEU A O 1
ATOM 678 N N . ALA A 1 93 ? -4.582 -5.338 8.535 1.00 96.38 93 ALA A N 1
ATOM 679 C CA . ALA A 1 93 ? -3.407 -4.531 8.230 1.00 96.38 93 ALA A CA 1
ATOM 680 C C . ALA A 1 93 ? -3.429 -3.961 6.804 1.00 96.38 93 ALA A C 1
ATOM 682 O O . ALA A 1 93 ? -3.653 -4.702 5.843 1.00 96.38 93 ALA A O 1
ATOM 683 N N . PRO A 1 94 ? -3.100 -2.673 6.623 1.00 94.06 94 PRO A N 1
ATOM 684 C CA . PRO A 1 94 ? -2.761 -2.109 5.323 1.00 94.06 94 PRO A CA 1
ATOM 685 C C . PRO A 1 94 ? -1.478 -2.715 4.751 1.00 94.06 94 PRO A C 1
ATOM 687 O O . PRO A 1 94 ? -0.385 -2.416 5.232 1.00 94.06 94 PRO A O 1
ATOM 690 N N . TYR A 1 95 ? -1.577 -3.545 3.709 1.00 91.25 95 TYR A N 1
ATOM 691 C CA . TYR A 1 95 ? -0.389 -4.116 3.069 1.00 91.25 95 TYR A CA 1
ATOM 692 C C . TYR A 1 95 ? -0.615 -4.579 1.617 1.00 91.25 95 TYR A C 1
ATOM 694 O O . TYR A 1 95 ? -1.600 -4.222 0.957 1.00 91.25 95 TYR A O 1
ATOM 702 N N . ALA A 1 96 ? 0.365 -5.309 1.088 1.00 83.50 96 ALA A N 1
ATOM 703 C CA . ALA A 1 96 ? 0.421 -5.815 -0.275 1.00 83.50 96 ALA A CA 1
ATOM 704 C C . ALA A 1 96 ? -0.180 -7.221 -0.442 1.00 83.50 96 ALA A C 1
ATOM 706 O O . ALA A 1 96 ? -0.308 -7.991 0.508 1.00 83.50 96 ALA A O 1
ATOM 707 N N . MET A 1 97 ? -0.535 -7.539 -1.685 1.00 80.94 97 MET A N 1
ATOM 708 C CA . MET A 1 97 ? -1.184 -8.787 -2.096 1.00 80.94 97 MET A CA 1
ATOM 709 C C . MET A 1 97 ? -0.242 -9.996 -2.085 1.00 80.94 97 MET A C 1
ATOM 711 O O . MET A 1 97 ? -0.587 -11.054 -1.563 1.00 80.94 97 MET A O 1
ATOM 715 N N . ASP A 1 98 ? 0.972 -9.825 -2.611 1.00 80.25 98 ASP A N 1
ATOM 716 C CA . ASP A 1 98 ? 2.038 -10.838 -2.632 1.00 80.25 98 ASP A CA 1
ATOM 717 C C . ASP A 1 98 ? 2.349 -11.375 -1.227 1.00 80.25 98 ASP A C 1
ATOM 719 O O . ASP A 1 98 ? 2.612 -12.562 -1.002 1.00 80.25 98 ASP A O 1
ATOM 723 N N . TYR A 1 99 ? 2.238 -10.483 -0.257 1.00 82.19 99 TYR A N 1
ATOM 724 C CA . TYR A 1 99 ? 2.403 -10.772 1.143 1.00 82.19 99 TYR A CA 1
ATOM 725 C C . TYR A 1 99 ? 1.249 -11.576 1.753 1.00 82.19 99 TYR A C 1
ATOM 727 O O . TYR A 1 99 ? 1.510 -12.537 2.475 1.00 82.19 99 TYR A O 1
ATOM 735 N N . ALA A 1 100 ? -0.010 -11.235 1.451 1.00 80.88 100 ALA A N 1
ATOM 736 C CA . ALA A 1 100 ? -1.157 -12.044 1.871 1.00 80.88 100 ALA A CA 1
ATOM 737 C C . ALA A 1 100 ? -1.028 -13.476 1.333 1.00 80.88 100 ALA A C 1
ATOM 739 O O . ALA A 1 100 ? -1.165 -14.429 2.096 1.00 80.88 100 ALA A O 1
ATOM 740 N N . GLY A 1 101 ? -0.624 -13.624 0.067 1.00 84.56 101 GLY A N 1
ATOM 741 C CA . GLY A 1 101 ? -0.315 -14.926 -0.522 1.00 84.56 101 GLY A CA 1
ATOM 742 C C . GLY A 1 101 ? 0.781 -15.682 0.237 1.00 84.56 101 GLY A C 1
ATOM 743 O O . GLY A 1 101 ? 0.647 -16.871 0.497 1.00 84.56 101 GLY A O 1
ATOM 744 N N . THR A 1 102 ? 1.836 -14.991 0.680 1.00 86.94 102 THR A N 1
ATOM 745 C CA . THR A 1 102 ? 2.898 -15.601 1.505 1.00 86.94 102 THR A CA 1
ATOM 746 C C . THR A 1 102 ? 2.364 -16.120 2.847 1.00 86.94 102 THR A C 1
ATOM 748 O O . THR A 1 102 ? 2.767 -17.188 3.308 1.00 86.94 102 THR A O 1
ATOM 751 N N . LEU A 1 103 ? 1.454 -15.383 3.490 1.00 89.19 103 LEU A N 1
ATOM 752 C CA . LEU A 1 103 ? 0.812 -15.812 4.736 1.00 89.19 103 LEU A CA 1
ATOM 753 C C . LEU A 1 103 ? -0.142 -16.999 4.505 1.00 89.19 103 LEU A C 1
ATOM 755 O O . LEU A 1 103 ? -0.153 -17.933 5.309 1.00 89.19 103 LEU A O 1
ATOM 759 N N . GLN A 1 104 ? -0.888 -17.001 3.397 1.00 89.62 104 GLN A N 1
ATOM 760 C CA . GLN A 1 104 ? -1.742 -18.120 2.981 1.00 89.62 104 GLN A CA 1
ATOM 761 C C . GLN A 1 104 ? -0.922 -19.388 2.711 1.00 89.62 104 GLN A C 1
ATOM 763 O O . GLN A 1 104 ? -1.270 -20.458 3.209 1.00 89.62 104 GLN A O 1
ATOM 768 N N . ASP A 1 105 ? 0.212 -19.268 2.011 1.00 88.69 105 ASP A N 1
ATOM 769 C CA . ASP A 1 105 ? 1.144 -20.379 1.763 1.00 88.69 105 ASP A CA 1
ATOM 770 C C . ASP A 1 105 ? 1.701 -20.958 3.079 1.00 88.69 105 ASP A C 1
ATOM 772 O O . ASP A 1 105 ? 1.975 -22.156 3.184 1.00 88.69 105 ASP A O 1
ATOM 776 N N . ALA A 1 106 ? 1.832 -20.120 4.115 1.00 89.31 106 ALA A N 1
ATOM 777 C CA . ALA A 1 106 ? 2.206 -20.527 5.470 1.00 89.31 106 ALA A CA 1
ATOM 778 C C . ALA A 1 106 ? 1.042 -21.136 6.286 1.00 89.31 106 ALA A C 1
ATOM 780 O O . ALA A 1 106 ? 1.239 -21.528 7.439 1.00 89.31 106 ALA A O 1
ATOM 781 N N . GLY A 1 107 ? -0.156 -21.243 5.704 1.00 91.06 107 GLY A N 1
ATOM 782 C CA . GLY A 1 107 ? -1.349 -21.820 6.324 1.00 91.06 107 GLY A CA 1
ATOM 783 C C . GLY A 1 107 ? -2.076 -20.883 7.290 1.00 91.06 107 GLY A C 1
ATOM 784 O O . GLY A 1 107 ? -2.843 -21.359 8.130 1.00 91.06 107 GLY A O 1
ATOM 785 N N . LEU A 1 108 ? -1.823 -19.572 7.216 1.00 92.31 108 LEU A N 1
ATOM 786 C CA . LEU A 1 108 ? -2.557 -18.585 8.005 1.00 92.31 108 LEU A CA 1
ATOM 787 C C . LEU A 1 108 ? -3.898 -18.251 7.332 1.00 92.31 108 LEU A C 1
ATOM 789 O O . LEU A 1 108 ? -3.958 -18.154 6.105 1.00 92.31 108 LEU A O 1
ATOM 793 N N . PRO A 1 109 ? -4.970 -18.052 8.118 1.00 93.38 109 PRO A N 1
ATOM 794 C CA . PRO A 1 109 ? -6.320 -17.841 7.605 1.00 93.38 109 PRO A CA 1
ATOM 795 C C . PRO A 1 109 ? -6.532 -16.381 7.177 1.00 93.38 109 PRO A C 1
ATOM 797 O O . PRO A 1 109 ? -7.348 -15.675 7.762 1.00 93.38 109 PRO A O 1
ATOM 800 N N . VAL A 1 110 ? -5.777 -15.899 6.188 1.00 93.06 110 VAL A N 1
ATOM 801 C CA . VAL A 1 110 ? -5.862 -14.506 5.720 1.00 93.06 110 VAL A CA 1
ATOM 802 C C . VAL A 1 110 ? -6.377 -14.388 4.290 1.00 93.06 110 VAL A C 1
ATOM 804 O O . VAL A 1 110 ? -6.164 -15.272 3.462 1.00 93.06 110 VAL A O 1
ATOM 807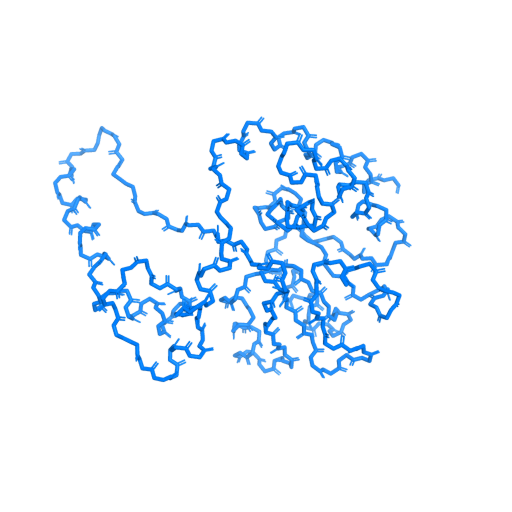 N N . GLU A 1 111 ? -7.005 -13.256 3.995 1.00 90.75 111 GLU A N 1
ATOM 808 C CA . GLU A 1 111 ? -7.497 -12.853 2.677 1.00 90.75 111 GLU A CA 1
ATOM 809 C C . GLU A 1 111 ? -7.057 -11.417 2.361 1.00 90.75 111 GLU A C 1
ATOM 811 O O . GLU A 1 111 ? -6.711 -10.642 3.260 1.00 90.75 111 GLU A O 1
ATOM 816 N N . PHE A 1 112 ? -7.057 -11.056 1.076 1.00 88.94 112 PHE A N 1
ATOM 817 C CA . PHE A 1 112 ? -6.891 -9.671 0.648 1.00 88.94 112 PHE A CA 1
ATOM 818 C C . PHE A 1 112 ? -8.253 -9.056 0.346 1.00 88.94 112 PHE A C 1
ATOM 820 O O . PHE A 1 112 ? -9.127 -9.687 -0.239 1.00 88.94 112 PHE A O 1
ATOM 827 N N . ILE A 1 113 ? -8.397 -7.792 0.711 1.00 90.88 113 ILE A N 1
ATOM 828 C CA . ILE A 1 113 ? -9.575 -6.993 0.418 1.00 90.88 113 ILE A CA 1
ATOM 829 C C . ILE A 1 113 ? -9.145 -5.800 -0.430 1.00 90.88 113 ILE A C 1
ATOM 831 O O . ILE A 1 113 ? -8.165 -5.106 -0.119 1.00 90.88 113 ILE A O 1
ATOM 835 N N . VAL A 1 114 ? -9.899 -5.573 -1.504 1.00 90.75 114 VAL A N 1
ATOM 836 C CA . VAL A 1 114 ? -9.877 -4.355 -2.316 1.00 90.75 114 VAL A CA 1
ATOM 837 C C . VAL A 1 114 ? -10.959 -3.429 -1.754 1.00 90.75 114 VAL A C 1
ATOM 839 O O . VAL A 1 114 ? -12.139 -3.726 -1.935 1.00 90.75 114 VAL A O 1
ATOM 842 N N . PRO A 1 115 ? -10.597 -2.349 -1.037 1.00 92.38 115 PRO A N 1
ATOM 843 C CA . PRO A 1 115 ? -11.590 -1.431 -0.491 1.00 92.38 115 PRO A CA 1
ATOM 844 C C . PRO A 1 115 ? -12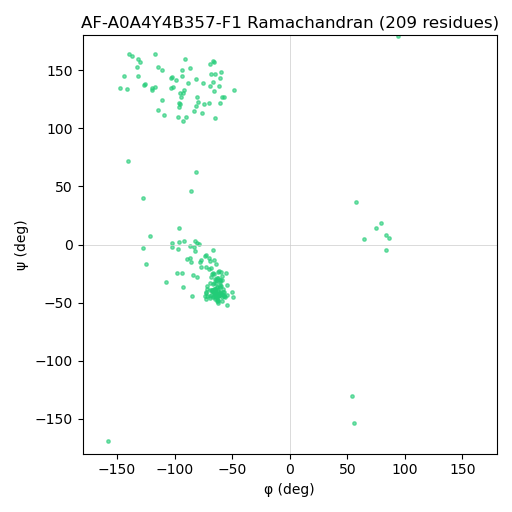.344 -0.687 -1.594 1.00 92.38 115 PRO A C 1
ATOM 846 O O . PRO A 1 115 ? -11.820 -0.521 -2.699 1.00 92.38 115 PRO A O 1
ATOM 849 N N . GLU A 1 116 ? -13.544 -0.198 -1.290 1.00 92.06 116 GLU A N 1
ATOM 850 C CA . GLU A 1 116 ? -14.426 0.470 -2.253 1.00 92.06 116 GLU A CA 1
ATOM 851 C C . GLU A 1 116 ? -13.827 1.750 -2.845 1.00 92.06 116 GLU A C 1
ATOM 853 O O . GLU A 1 116 ? -14.099 2.091 -3.996 1.00 92.06 116 GLU A O 1
ATOM 858 N N . GLU A 1 117 ? -12.956 2.439 -2.104 1.00 91.56 117 GLU A N 1
ATOM 859 C CA . GLU A 1 117 ? -12.257 3.619 -2.608 1.00 91.56 117 GLU A CA 1
ATOM 860 C C . GLU A 1 117 ? -11.167 3.255 -3.627 1.00 91.56 117 GLU A C 1
ATOM 862 O O . GLU A 1 117 ? -10.571 4.146 -4.238 1.00 91.56 117 GLU A O 1
ATOM 867 N N . GLY A 1 118 ? -10.862 1.963 -3.779 1.00 90.00 118 GLY A N 1
ATOM 868 C CA . GLY A 1 118 ? -9.784 1.429 -4.596 1.00 90.00 118 GLY A CA 1
ATOM 869 C C . GLY A 1 118 ? -8.493 1.203 -3.814 1.00 90.00 118 GLY A C 1
ATOM 870 O O . GLY A 1 118 ? -8.380 1.473 -2.612 1.00 90.00 118 GLY A O 1
ATOM 871 N N . VAL A 1 119 ? -7.471 0.712 -4.506 1.00 89.25 119 VAL A N 1
ATOM 872 C CA . VAL A 1 119 ? -6.172 0.341 -3.924 1.00 89.25 119 VAL A CA 1
ATOM 873 C C . VAL A 1 119 ? -5.053 1.194 -4.497 1.00 89.25 119 VAL A C 1
ATOM 875 O O . VAL A 1 119 ? -5.211 1.841 -5.521 1.00 89.25 119 VAL A O 1
ATOM 878 N N . THR A 1 120 ? -3.892 1.198 -3.849 1.00 89.19 120 THR A N 1
ATOM 879 C CA . THR A 1 120 ? -2.687 1.814 -4.417 1.00 89.19 120 THR A CA 1
ATOM 880 C C . THR A 1 120 ? -1.746 0.765 -4.988 1.00 89.19 120 THR A C 1
ATOM 882 O O . THR A 1 120 ? -1.620 -0.324 -4.420 1.00 89.19 120 THR A O 1
ATOM 885 N N . ALA A 1 121 ? -1.071 1.100 -6.088 1.00 83.69 121 ALA A N 1
ATOM 886 C CA . ALA A 1 121 ? 0.001 0.280 -6.638 1.00 83.69 121 ALA A CA 1
ATOM 887 C C . ALA A 1 121 ? 1.381 0.842 -6.288 1.00 83.69 121 ALA A C 1
ATOM 889 O O . ALA A 1 121 ? 1.663 2.030 -6.443 1.00 83.69 121 ALA A O 1
ATOM 890 N N . SER A 1 122 ? 2.270 -0.065 -5.886 1.00 83.12 122 SER A N 1
ATOM 891 C CA . SER A 1 122 ? 3.708 0.177 -5.824 1.00 83.12 122 SER A CA 1
ATOM 892 C C . SER A 1 122 ? 4.341 -0.370 -7.100 1.00 83.12 122 SER A C 1
ATOM 894 O O . SER A 1 122 ? 4.385 -1.582 -7.308 1.00 83.12 122 SER A O 1
ATOM 896 N N . LEU A 1 123 ? 4.802 0.519 -7.982 1.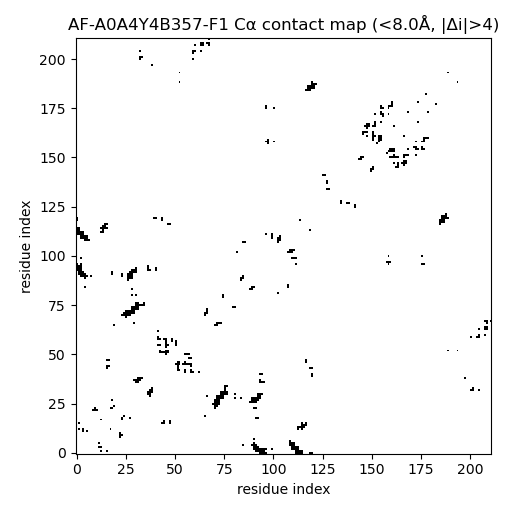00 85.12 123 LEU A N 1
ATOM 897 C CA . LEU A 1 123 ? 5.406 0.112 -9.248 1.00 85.12 123 LEU A CA 1
ATOM 898 C C . LEU A 1 123 ? 6.831 -0.403 -9.021 1.00 85.12 123 LEU A C 1
ATOM 900 O O . LEU A 1 123 ? 7.742 0.359 -8.688 1.00 85.12 123 LEU A O 1
ATOM 904 N N . ILE A 1 124 ? 7.033 -1.697 -9.257 1.00 85.38 124 ILE A N 1
ATOM 905 C CA . ILE A 1 124 ? 8.361 -2.310 -9.298 1.00 85.38 124 ILE A CA 1
ATOM 906 C C . ILE A 1 124 ? 8.966 -2.013 -10.670 1.00 85.38 124 ILE A C 1
ATOM 908 O O . ILE A 1 124 ? 8.373 -2.324 -11.701 1.00 85.38 124 ILE A O 1
ATOM 912 N N . THR A 1 125 ? 10.139 -1.375 -10.694 1.00 89.94 125 THR A N 1
ATOM 913 C CA . THR A 1 125 ? 10.759 -0.904 -11.940 1.00 89.94 125 THR A CA 1
ATOM 914 C C . THR A 1 125 ? 12.179 -1.431 -12.112 1.00 89.94 125 THR A C 1
ATOM 916 O O . THR A 1 125 ? 12.988 -1.419 -11.182 1.00 89.94 125 THR A O 1
ATOM 919 N N . ALA A 1 126 ? 12.501 -1.837 -13.339 1.00 93.44 126 ALA A N 1
ATOM 920 C CA . ALA A 1 126 ? 13.865 -2.073 -13.790 1.00 93.44 126 ALA A CA 1
ATOM 921 C C . ALA A 1 126 ? 14.388 -0.811 -14.493 1.00 93.44 126 ALA A C 1
ATOM 923 O O . ALA A 1 126 ? 13.720 -0.242 -15.356 1.00 93.44 126 ALA A O 1
ATOM 924 N N . ASN A 1 127 ? 15.583 -0.355 -14.114 1.00 93.75 127 ASN A N 1
ATOM 925 C CA . ASN A 1 127 ? 16.135 0.921 -14.569 1.00 93.75 127 ASN A CA 1
ATOM 926 C C . ASN A 1 127 ? 17.531 0.730 -15.172 1.00 93.75 127 ASN A C 1
ATOM 928 O O . ASN A 1 127 ? 18.376 0.029 -14.610 1.00 93.75 127 ASN A O 1
ATOM 932 N N . VAL A 1 128 ? 17.803 1.398 -16.298 1.00 96.25 128 VAL A N 1
ATOM 933 C CA . VAL A 1 128 ? 19.158 1.459 -16.864 1.00 96.25 128 VAL A CA 1
ATOM 934 C C . VAL A 1 128 ? 19.998 2.411 -16.020 1.00 96.25 128 VAL A C 1
ATOM 936 O O . VAL A 1 128 ? 19.678 3.591 -15.897 1.00 96.25 128 VAL A O 1
ATOM 939 N N . VAL A 1 129 ? 21.092 1.904 -15.457 1.00 95.88 129 VAL A N 1
ATOM 940 C CA . VAL A 1 129 ? 21.987 2.699 -14.610 1.00 95.88 129 VAL A CA 1
ATOM 941 C C . VAL A 1 129 ? 22.930 3.534 -15.478 1.00 95.88 129 VAL A C 1
ATOM 943 O O . VAL A 1 129 ? 23.639 3.000 -16.334 1.00 95.88 129 VAL A O 1
ATOM 946 N N . GLU A 1 130 ? 22.964 4.842 -15.233 1.00 95.38 130 GLU A N 1
ATOM 947 C CA . GLU A 1 130 ? 23.852 5.774 -15.929 1.00 95.38 130 GLU A CA 1
ATOM 948 C C . GLU A 1 130 ? 25.338 5.420 -15.719 1.00 95.38 130 GLU A C 1
ATOM 950 O O . GLU A 1 130 ? 25.752 4.970 -14.648 1.00 95.38 130 GLU A O 1
ATOM 955 N N . GLY A 1 131 ? 26.156 5.611 -16.760 1.00 95.94 131 GLY A N 1
ATOM 956 C CA . GLY A 1 131 ? 27.608 5.411 -16.694 1.00 95.94 131 GLY A CA 1
ATOM 957 C C . GLY A 1 131 ? 28.073 3.949 -16.686 1.00 95.94 131 GLY A C 1
ATOM 958 O O . GLY A 1 131 ? 29.228 3.685 -16.357 1.00 95.94 131 GLY A O 1
ATOM 959 N N . ARG A 1 132 ? 27.200 2.989 -17.019 1.00 95.81 132 ARG A N 1
ATOM 960 C CA . ARG A 1 132 ? 27.571 1.574 -17.187 1.00 95.81 132 ARG A CA 1
ATOM 961 C C . ARG A 1 132 ? 27.905 1.244 -18.639 1.00 95.81 132 ARG A C 1
ATOM 963 O O . ARG A 1 132 ? 27.321 1.814 -19.554 1.00 95.81 132 ARG A O 1
ATOM 970 N N . ASP A 1 133 ? 28.798 0.275 -18.834 1.00 96.88 133 ASP A N 1
ATOM 971 C CA . ASP A 1 133 ? 29.332 -0.105 -20.154 1.00 96.88 133 ASP A CA 1
ATOM 972 C C . ASP A 1 133 ? 28.405 -1.031 -20.966 1.00 96.88 133 ASP A C 1
ATOM 974 O O . ASP A 1 133 ? 28.747 -1.459 -22.067 1.00 96.88 133 ASP A O 1
ATOM 978 N N . ASN A 1 134 ? 27.225 -1.369 -20.440 1.00 96.56 134 ASN A N 1
ATOM 979 C CA . ASN A 1 134 ? 26.278 -2.316 -21.036 1.00 96.56 134 ASN A CA 1
ATOM 980 C C . ASN A 1 134 ? 24.837 -1.772 -21.205 1.00 96.56 134 ASN A C 1
ATOM 982 O O . ASN A 1 134 ? 23.886 -2.531 -20.989 1.00 96.56 134 ASN A O 1
ATOM 986 N N . PRO A 1 135 ? 24.623 -0.501 -21.604 1.00 96.25 135 PRO A N 1
ATOM 987 C CA . PRO A 1 135 ? 23.287 0.094 -21.625 1.00 96.25 135 PRO A CA 1
ATOM 988 C C . PRO A 1 135 ? 22.349 -0.601 -22.620 1.00 96.25 135 PRO A C 1
ATOM 990 O O . PRO A 1 135 ? 21.157 -0.717 -22.354 1.00 96.25 135 PRO A O 1
ATOM 993 N N . ASP A 1 136 ? 22.871 -1.107 -23.739 1.00 97.06 136 ASP A N 1
ATOM 994 C CA . ASP A 1 136 ? 22.058 -1.790 -24.750 1.00 97.06 136 ASP A CA 1
ATOM 995 C C . ASP A 1 136 ? 21.589 -3.172 -24.275 1.00 97.06 136 ASP A C 1
ATOM 997 O O . ASP A 1 136 ? 20.435 -3.537 -24.487 1.00 97.06 136 ASP A O 1
ATOM 1001 N N . LEU A 1 137 ? 22.441 -3.918 -23.560 1.00 97.50 137 LEU A N 1
ATOM 1002 C CA . LEU A 1 137 ? 22.044 -5.188 -22.942 1.00 97.50 137 LEU A CA 1
ATOM 1003 C C . LEU A 1 137 ? 21.027 -4.970 -21.817 1.00 97.50 137 LEU A C 1
ATOM 1005 O O . LEU A 1 137 ? 20.082 -5.744 -21.702 1.00 97.50 137 LEU A O 1
ATOM 1009 N N . ALA A 1 138 ? 21.190 -3.909 -21.020 1.00 97.62 138 ALA A N 1
ATOM 1010 C CA . ALA A 1 138 ? 20.228 -3.556 -19.979 1.00 97.62 138 ALA A CA 1
ATOM 1011 C C . ALA A 1 138 ? 18.845 -3.233 -20.571 1.00 97.62 138 ALA A C 1
ATOM 1013 O O . ALA A 1 138 ? 17.838 -3.726 -20.074 1.00 97.62 138 ALA A O 1
ATOM 1014 N N . LYS A 1 139 ? 18.788 -2.476 -21.675 1.00 97.31 139 LYS A N 1
ATOM 1015 C CA . LYS A 1 139 ? 17.530 -2.201 -22.390 1.00 97.31 139 LYS A CA 1
ATOM 1016 C C . LYS A 1 139 ? 16.900 -3.469 -22.962 1.00 97.31 139 LYS A C 1
ATOM 1018 O O . LYS A 1 139 ? 15.705 -3.662 -22.802 1.00 97.31 139 LYS A O 1
ATOM 1023 N N . LEU A 1 140 ? 17.698 -4.351 -23.572 1.00 97.75 140 LEU A N 1
ATOM 1024 C CA . LEU A 1 140 ? 17.203 -5.636 -24.081 1.00 97.75 140 LEU A CA 1
ATOM 1025 C C . LEU A 1 140 ? 16.613 -6.518 -22.976 1.00 97.75 140 LEU A C 1
ATOM 1027 O O . LEU A 1 140 ? 15.657 -7.248 -23.225 1.00 97.75 140 LEU A O 1
ATOM 1031 N N . PHE A 1 141 ? 17.185 -6.463 -21.773 1.00 97.25 141 PHE A N 1
ATOM 1032 C CA . PHE A 1 141 ? 16.656 -7.173 -20.616 1.00 97.25 141 PHE A CA 1
ATOM 1033 C C . PHE A 1 141 ? 15.321 -6.579 -20.147 1.00 97.25 141 PHE A C 1
ATOM 1035 O O . PHE A 1 141 ? 14.361 -7.326 -19.995 1.00 97.25 141 PHE A O 1
ATOM 1042 N N . ILE A 1 142 ? 15.217 -5.250 -20.039 1.00 97.44 142 ILE A N 1
ATOM 1043 C CA . ILE A 1 142 ? 13.952 -4.567 -19.714 1.00 97.44 142 ILE A CA 1
ATOM 1044 C C . ILE A 1 142 ? 12.869 -4.898 -20.756 1.00 97.44 142 ILE A C 1
ATOM 1046 O O . ILE A 1 142 ? 11.754 -5.272 -20.399 1.00 97.44 142 ILE A O 1
ATOM 1050 N N . ASP A 1 143 ? 13.203 -4.850 -22.049 1.00 97.19 143 ASP A N 1
ATOM 1051 C CA . ASP A 1 143 ? 12.288 -5.235 -23.133 1.00 97.19 143 ASP A CA 1
ATOM 1052 C C . ASP A 1 143 ? 11.845 -6.703 -23.038 1.00 97.19 143 ASP A C 1
ATOM 1054 O O . ASP A 1 143 ? 10.756 -7.051 -23.492 1.00 97.19 143 ASP A O 1
ATOM 1058 N N . PHE A 1 144 ? 12.692 -7.588 -22.503 1.00 97.56 144 PHE A N 1
ATOM 1059 C CA . PHE A 1 144 ? 12.350 -8.989 -22.269 1.00 97.56 144 PHE A CA 1
ATOM 1060 C C . PHE A 1 144 ? 11.386 -9.145 -21.089 1.00 97.56 144 PHE A C 1
ATOM 1062 O O . PHE A 1 144 ? 10.380 -9.836 -21.235 1.00 97.56 144 PHE A O 1
ATOM 1069 N N . GLU A 1 145 ? 11.653 -8.483 -19.962 1.00 96.81 145 GLU A N 1
ATOM 1070 C CA . GLU A 1 145 ? 10.808 -8.534 -18.759 1.00 96.81 145 GLU A CA 1
ATOM 1071 C C . GLU A 1 145 ? 9.398 -7.969 -18.992 1.00 96.81 145 GLU A C 1
ATOM 1073 O O . GLU A 1 145 ? 8.445 -8.408 -18.353 1.00 96.81 145 GLU A O 1
ATOM 1078 N N . LEU A 1 146 ? 9.242 -7.026 -19.927 1.00 96.25 146 LEU A N 1
ATOM 1079 C CA . LEU A 1 146 ? 7.951 -6.422 -20.280 1.00 96.25 146 LEU A CA 1
ATOM 1080 C C . LEU A 1 146 ? 7.116 -7.250 -21.274 1.00 96.25 146 LEU A C 1
ATOM 1082 O O . LEU A 1 146 ? 6.001 -6.849 -21.630 1.00 96.25 146 LEU A O 1
ATOM 1086 N N . ARG A 1 147 ? 7.626 -8.390 -21.758 1.00 97.94 147 ARG A N 1
ATOM 1087 C CA . ARG A 1 147 ? 6.864 -9.267 -22.661 1.00 97.94 147 ARG A CA 1
ATOM 1088 C C . ARG A 1 147 ? 5.689 -9.920 -21.929 1.00 97.94 147 ARG A C 1
ATOM 1090 O O . ARG A 1 147 ? 5.848 -10.257 -20.756 1.00 97.94 147 ARG A O 1
ATOM 1097 N N . PRO A 1 148 ? 4.554 -10.163 -22.615 1.00 97.00 148 PRO A N 1
ATOM 1098 C CA . PRO A 1 148 ? 3.400 -10.843 -22.026 1.00 97.00 148 PRO A CA 1
ATOM 1099 C C . PRO A 1 148 ? 3.771 -12.143 -21.305 1.00 97.00 148 PRO A C 1
ATOM 1101 O O . PRO A 1 148 ? 3.385 -12.354 -20.165 1.00 97.00 148 PRO A O 1
ATOM 1104 N N . GLU A 1 149 ? 4.602 -12.983 -21.920 1.00 96.94 149 GLU A N 1
ATOM 1105 C CA . GLU A 1 149 ? 4.969 -14.286 -21.365 1.00 96.94 149 GLU A CA 1
ATOM 1106 C C . GLU A 1 149 ? 5.851 -14.165 -20.114 1.00 96.94 149 GLU A C 1
ATOM 1108 O O . GLU A 1 149 ? 5.749 -14.982 -19.205 1.00 96.94 149 GLU A O 1
ATOM 1113 N N . ALA A 1 150 ? 6.706 -13.139 -20.040 1.00 96.94 150 ALA A N 1
ATOM 1114 C CA . ALA A 1 150 ? 7.517 -12.878 -18.852 1.00 96.94 150 ALA A CA 1
ATOM 1115 C C . ALA A 1 150 ? 6.663 -12.318 -17.704 1.00 96.94 150 ALA A C 1
ATOM 1117 O O . ALA A 1 150 ? 6.809 -12.738 -16.558 1.00 96.94 150 ALA A O 1
ATOM 1118 N N . GLN A 1 151 ? 5.732 -11.413 -18.017 1.00 96.00 151 GLN A N 1
ATOM 1119 C CA . GLN A 1 151 ? 4.798 -10.857 -17.039 1.00 96.00 151 GLN A CA 1
ATOM 1120 C C . GLN A 1 151 ? 3.822 -11.918 -16.503 1.00 96.00 151 GLN A C 1
ATOM 1122 O O . GLN A 1 151 ? 3.503 -11.884 -15.318 1.00 96.00 151 GLN A O 1
ATOM 1127 N N . ALA A 1 152 ? 3.408 -12.896 -17.319 1.00 96.06 152 ALA A N 1
ATOM 1128 C CA . ALA A 1 152 ? 2.618 -14.039 -16.852 1.00 96.06 152 ALA A CA 1
ATOM 1129 C C . ALA A 1 152 ? 3.377 -14.852 -15.790 1.00 96.06 152 ALA A C 1
ATOM 1131 O O . ALA A 1 152 ? 2.828 -15.156 -14.735 1.00 96.06 152 ALA A O 1
ATOM 1132 N N . VAL A 1 153 ? 4.676 -15.102 -16.004 1.00 95.75 153 VAL A N 1
ATOM 1133 C CA . VAL A 1 153 ? 5.533 -15.770 -15.006 1.00 95.75 153 VAL A CA 1
ATOM 1134 C C . VAL A 1 153 ? 5.635 -14.953 -13.714 1.00 95.75 153 VAL A C 1
ATOM 1136 O O . VAL A 1 153 ? 5.639 -15.527 -12.625 1.00 95.75 153 VAL A O 1
ATOM 1139 N N . PHE A 1 154 ? 5.707 -13.621 -13.800 1.00 94.19 154 PHE A N 1
ATOM 1140 C CA . PHE A 1 154 ? 5.698 -12.758 -12.614 1.00 94.19 154 PHE A CA 1
ATOM 1141 C C . PHE A 1 154 ? 4.372 -12.823 -11.848 1.00 94.19 154 PHE A C 1
ATOM 1143 O O . PHE A 1 154 ? 4.398 -12.890 -10.620 1.00 94.19 154 PHE A O 1
ATOM 1150 N N . ALA A 1 155 ? 3.235 -12.865 -12.541 1.00 92.94 155 ALA A N 1
ATOM 1151 C CA . ALA A 1 155 ? 1.938 -13.059 -11.901 1.00 92.94 155 ALA A CA 1
ATOM 1152 C C . ALA A 1 155 ? 1.864 -14.423 -11.195 1.00 92.94 155 ALA A C 1
ATOM 1154 O O . ALA A 1 155 ? 1.592 -14.481 -10.001 1.00 92.94 155 ALA A O 1
ATOM 1155 N N . GLU A 1 156 ? 2.214 -15.505 -11.892 1.00 92.00 156 GLU A N 1
ATOM 1156 C CA . GLU A 1 156 ? 2.165 -16.875 -11.362 1.00 92.00 156 GLU A CA 1
ATOM 1157 C C . GLU A 1 156 ? 3.115 -17.097 -10.180 1.00 92.00 156 GLU A C 1
ATOM 1159 O O . GLU A 1 156 ? 2.768 -17.753 -9.202 1.00 92.00 156 GLU A O 1
ATOM 1164 N N . SER A 1 157 ? 4.338 -16.573 -10.276 1.00 89.75 157 SER A N 1
ATOM 1165 C CA . SER A 1 157 ? 5.414 -16.916 -9.337 1.00 89.75 157 SER A CA 1
ATOM 1166 C C . SER A 1 157 ? 5.605 -15.891 -8.226 1.00 89.75 157 SER A C 1
ATOM 1168 O O . SER A 1 157 ? 6.180 -16.217 -7.190 1.00 89.75 157 SER A O 1
ATOM 1170 N N . MET A 1 158 ? 5.203 -14.639 -8.455 1.00 88.31 158 MET A N 1
ATOM 1171 C CA . MET A 1 158 ? 5.440 -13.526 -7.529 1.00 88.31 158 MET A CA 1
ATOM 1172 C C . MET A 1 158 ? 4.167 -12.754 -7.180 1.00 88.31 158 MET A C 1
ATOM 1174 O O . MET A 1 158 ? 4.236 -11.858 -6.345 1.00 88.31 158 MET A O 1
ATOM 1178 N N . ARG A 1 159 ? 3.013 -13.106 -7.770 1.00 88.94 159 ARG A N 1
ATOM 1179 C CA . ARG A 1 159 ? 1.727 -12.415 -7.568 1.00 88.94 159 ARG A CA 1
ATOM 1180 C C . ARG A 1 159 ? 1.809 -10.929 -7.929 1.00 88.94 159 ARG A C 1
ATOM 1182 O O . ARG A 1 159 ? 1.221 -10.069 -7.279 1.00 88.94 159 ARG A O 1
ATOM 1189 N N . TYR A 1 160 ? 2.580 -10.617 -8.971 1.00 89.62 160 TYR A N 1
ATOM 1190 C CA . TYR A 1 160 ? 2.701 -9.262 -9.501 1.00 89.62 160 TYR A CA 1
ATOM 1191 C C . TYR A 1 160 ? 1.750 -9.070 -10.673 1.00 89.62 160 TYR A C 1
ATOM 1193 O O . TYR A 1 160 ? 1.879 -9.734 -11.701 1.00 89.62 160 TYR A O 1
ATOM 1201 N N . SER A 1 161 ? 0.817 -8.130 -10.522 1.00 90.56 161 SER A N 1
ATOM 1202 C CA . SER A 1 161 ? -0.109 -7.761 -11.589 1.00 90.56 161 SER A CA 1
ATOM 1203 C C . SER A 1 161 ? 0.658 -7.274 -12.826 1.00 90.56 161 SER A C 1
ATOM 1205 O O . SER A 1 161 ? 1.483 -6.359 -12.712 1.00 90.56 161 SER A O 1
ATOM 1207 N N . PRO A 1 162 ? 0.393 -7.845 -14.014 1.00 91.75 162 PRO A N 1
ATOM 1208 C CA . PRO A 1 162 ? 1.042 -7.422 -15.245 1.00 91.75 162 PRO A CA 1
ATOM 1209 C C . PRO A 1 162 ? 0.742 -5.964 -15.595 1.00 91.75 162 PRO A C 1
ATOM 1211 O O . PRO A 1 162 ? -0.410 -5.539 -15.603 1.00 91.75 162 PRO A O 1
ATOM 1214 N N . VAL A 1 163 ? 1.764 -5.213 -16.013 1.00 89.38 163 VAL A N 1
ATOM 1215 C CA . VAL A 1 163 ? 1.565 -3.873 -16.611 1.00 89.38 163 VAL A CA 1
ATOM 1216 C C . VAL A 1 163 ? 1.287 -3.937 -18.116 1.00 89.38 163 VAL A C 1
ATOM 1218 O O . VAL A 1 163 ? 0.847 -2.963 -18.728 1.00 89.38 163 VAL A O 1
ATOM 1221 N N . ASN A 1 164 ? 1.555 -5.085 -18.741 1.00 91.62 164 ASN A N 1
ATOM 1222 C CA . ASN A 1 164 ? 1.281 -5.314 -20.152 1.00 91.62 164 ASN A CA 1
ATOM 1223 C C . ASN A 1 164 ? -0.129 -5.891 -20.323 1.00 91.62 164 ASN A C 1
ATOM 1225 O O . ASN A 1 164 ? -0.365 -7.059 -20.021 1.00 91.62 164 ASN A O 1
ATOM 1229 N N . THR A 1 165 ? -1.044 -5.095 -20.878 1.00 87.94 165 THR A N 1
ATOM 1230 C CA . THR A 1 165 ? -2.467 -5.444 -21.058 1.00 87.94 165 THR A CA 1
ATOM 1231 C C . THR A 1 165 ? -2.732 -6.580 -22.050 1.00 87.94 165 THR A C 1
ATOM 1233 O O . THR A 1 165 ? -3.874 -6.990 -22.222 1.00 87.94 165 THR A O 1
ATOM 1236 N N . LYS A 1 166 ? -1.695 -7.090 -22.726 1.00 92.25 166 LYS A N 1
ATOM 1237 C CA . LYS A 1 166 ? -1.772 -8.269 -23.604 1.00 92.25 16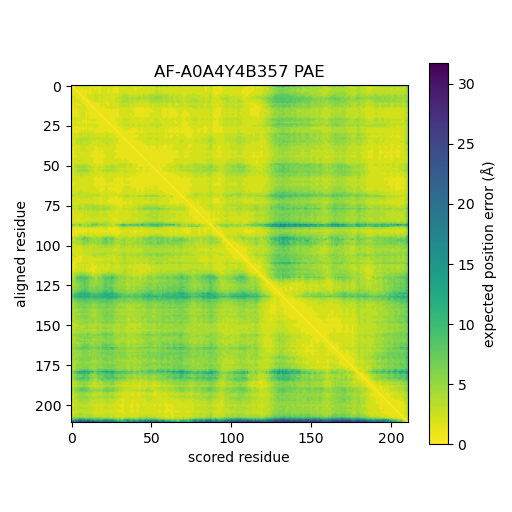6 LYS A CA 1
ATOM 1238 C C . LYS A 1 166 ? -1.363 -9.565 -22.904 1.00 92.25 166 LYS A C 1
ATOM 1240 O O . LYS A 1 166 ? -1.262 -10.591 -23.567 1.00 92.25 166 LYS A O 1
ATOM 1245 N N . THR A 1 167 ? -1.039 -9.504 -21.615 1.00 94.81 167 THR A N 1
ATOM 1246 C CA . THR A 1 167 ? -0.676 -10.681 -20.823 1.00 94.81 167 THR A CA 1
ATOM 1247 C C . THR A 1 167 ? -1.909 -11.542 -20.605 1.00 94.81 167 THR A C 1
ATOM 1249 O O . THR A 1 167 ? -2.899 -11.070 -20.055 1.00 94.81 167 THR A O 1
ATOM 1252 N N . GLU A 1 168 ? -1.842 -12.794 -21.044 1.00 94.25 168 GLU A N 1
ATOM 1253 C CA . GLU A 1 168 ? -2.851 -13.805 -20.741 1.00 94.25 168 GLU A CA 1
ATOM 1254 C C . GLU A 1 168 ? -2.404 -14.569 -19.491 1.00 94.25 168 GLU A C 1
ATOM 1256 O O . GLU A 1 168 ? -1.252 -14.997 -19.408 1.00 94.25 168 GLU A O 1
ATOM 1261 N N . LEU A 1 169 ? -3.304 -14.703 -18.518 1.00 94.88 169 LEU A N 1
ATOM 1262 C CA . LEU A 1 169 ? -3.062 -15.396 -17.254 1.00 94.88 169 LEU A CA 1
ATOM 1263 C C . LEU A 1 169 ? -3.870 -16.693 -17.205 1.00 94.88 169 LEU A C 1
ATOM 1265 O O . LEU A 1 169 ? -4.946 -16.784 -17.798 1.00 94.88 169 LEU A O 1
ATOM 1269 N N . SER A 1 170 ? -3.351 -17.693 -16.494 1.00 94.00 170 SER A N 1
ATOM 1270 C CA . SER A 1 170 ? -4.162 -18.833 -16.062 1.00 94.00 170 SER A CA 1
ATOM 1271 C C . SER A 1 170 ? -5.217 -18.378 -15.047 1.00 94.00 170 SER A C 1
ATOM 1273 O O . SER A 1 170 ? -5.021 -17.358 -14.387 1.00 94.00 170 SER A O 1
ATOM 1275 N N . ASP A 1 171 ? -6.303 -19.141 -14.893 1.00 91.88 171 ASP A N 1
ATOM 1276 C CA . ASP A 1 171 ? -7.355 -18.832 -13.909 1.00 91.88 171 ASP A CA 1
ATOM 1277 C C . ASP A 1 171 ? -6.763 -18.671 -12.494 1.00 91.88 171 ASP A C 1
ATOM 1279 O O . ASP A 1 171 ? -7.036 -17.694 -11.809 1.00 91.88 171 ASP A O 1
ATOM 1283 N N . GLU A 1 172 ? -5.851 -19.570 -12.105 1.00 89.50 172 GLU A N 1
ATOM 1284 C CA . GLU A 1 172 ? -5.158 -19.522 -10.810 1.00 89.50 172 GLU A CA 1
ATOM 1285 C C . GLU A 1 172 ? -4.326 -18.242 -10.629 1.00 89.50 172 GLU A C 1
ATOM 1287 O O . GLU A 1 172 ? -4.351 -17.630 -9.564 1.00 89.50 172 GLU A O 1
ATOM 1292 N N . ALA A 1 173 ? -3.593 -17.813 -11.661 1.00 91.06 173 ALA A N 1
ATOM 1293 C CA . ALA A 1 173 ? -2.804 -16.587 -11.587 1.00 91.06 173 ALA A CA 1
ATOM 1294 C C . ALA A 1 173 ? -3.684 -15.334 -11.593 1.00 91.06 173 ALA A C 1
ATOM 1296 O O . ALA A 1 173 ? -3.347 -14.363 -10.921 1.00 91.06 173 ALA A O 1
ATOM 1297 N N . ALA A 1 174 ? -4.792 -15.351 -12.340 1.00 90.62 174 ALA A N 1
ATOM 1298 C CA . ALA A 1 174 ? -5.750 -14.254 -12.393 1.00 90.62 174 ALA A CA 1
ATOM 1299 C C . ALA A 1 174 ? -6.445 -14.036 -11.041 1.00 90.62 174 ALA A C 1
ATOM 1301 O O . ALA A 1 174 ? -6.598 -12.891 -10.638 1.00 90.62 174 ALA A O 1
ATOM 1302 N N . ASP A 1 175 ? -6.774 -15.106 -10.310 1.00 86.94 175 ASP A N 1
ATOM 1303 C CA . ASP A 1 175 ? -7.349 -15.019 -8.958 1.00 86.94 175 ASP A CA 1
ATOM 1304 C C . ASP A 1 175 ? -6.348 -14.478 -7.914 1.00 86.94 175 ASP A C 1
ATOM 1306 O O . ASP A 1 175 ? -6.737 -14.002 -6.845 1.00 86.94 175 ASP A O 1
ATOM 1310 N N . ALA A 1 176 ? -5.046 -14.556 -8.204 1.00 84.00 176 ALA A N 1
ATOM 1311 C CA . ALA A 1 176 ? -3.971 -14.167 -7.292 1.00 84.00 176 ALA A CA 1
ATOM 1312 C C . ALA A 1 176 ? -3.422 -12.748 -7.528 1.00 84.00 176 ALA A C 1
ATOM 1314 O O . ALA A 1 176 ? -2.535 -12.316 -6.787 1.00 84.00 176 ALA A O 1
ATOM 1315 N N . VAL A 1 177 ? -3.897 -12.040 -8.559 1.00 88.12 177 VAL A N 1
ATOM 1316 C CA . VAL A 1 177 ? -3.444 -10.690 -8.926 1.00 88.12 177 VAL A CA 1
ATOM 1317 C C . VAL A 1 177 ? -4.623 -9.788 -9.280 1.00 88.12 177 VAL A C 1
ATOM 1319 O O . VAL A 1 177 ? -5.693 -10.265 -9.622 1.00 88.12 177 VAL A O 1
ATOM 1322 N N . LEU A 1 178 ? -4.422 -8.468 -9.276 1.00 86.31 178 LEU A N 1
ATOM 1323 C CA . LEU A 1 178 ? -5.421 -7.554 -9.844 1.00 86.31 178 LEU A CA 1
ATOM 1324 C C . LEU A 1 178 ? -5.558 -7.733 -11.357 1.00 86.31 178 LEU A C 1
ATOM 1326 O O . LEU A 1 178 ? -4.545 -7.694 -12.070 1.00 86.31 178 LEU A O 1
ATOM 1330 N N . THR A 1 179 ? -6.796 -7.837 -11.846 1.00 84.06 179 THR A N 1
ATOM 1331 C CA . THR A 1 179 ? -7.108 -7.944 -13.280 1.00 84.06 179 THR A CA 1
ATOM 1332 C C . THR A 1 179 ? -8.341 -7.126 -13.685 1.00 84.06 179 THR A C 1
ATOM 1334 O O . THR A 1 179 ? -9.133 -6.690 -12.855 1.00 84.06 179 THR A O 1
ATOM 1337 N N . GLY A 1 180 ? -8.506 -6.895 -14.994 1.00 80.06 180 GLY A N 1
ATOM 1338 C CA . GLY A 1 180 ? -9.723 -6.297 -15.557 1.00 80.06 180 GLY A CA 1
ATOM 1339 C C . GLY A 1 180 ? -10.111 -4.960 -14.916 1.00 80.06 180 GLY A C 1
ATOM 1340 O O . GLY A 1 180 ? -9.270 -4.069 -14.781 1.00 80.06 180 GLY A O 1
ATOM 13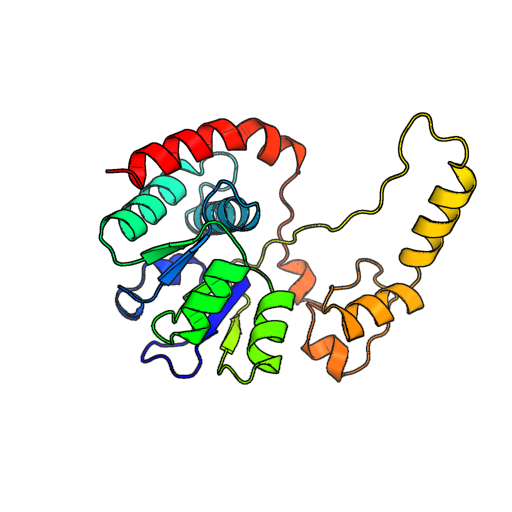41 N N . ASP A 1 181 ? -11.381 -4.847 -14.525 1.00 77.56 181 ASP A N 1
ATOM 1342 C CA . ASP A 1 181 ? -11.975 -3.641 -13.935 1.00 77.56 181 ASP A CA 1
ATOM 1343 C C . ASP A 1 181 ? -11.313 -3.249 -12.599 1.00 77.56 181 ASP A C 1
ATOM 1345 O O . ASP A 1 181 ? -11.299 -2.075 -12.233 1.00 77.56 181 ASP A O 1
ATOM 1349 N N . GLU A 1 182 ? -10.688 -4.190 -11.878 1.00 79.69 182 GLU A N 1
ATOM 1350 C CA . GLU A 1 182 ? -9.996 -3.884 -10.620 1.00 79.69 182 GLU A CA 1
ATOM 1351 C C . GLU A 1 182 ? -8.803 -2.948 -10.843 1.00 79.69 182 GLU A C 1
ATOM 1353 O O . GLU A 1 182 ? -8.493 -2.120 -9.983 1.00 79.69 182 GLU A O 1
ATOM 1358 N N . LEU A 1 183 ? -8.162 -3.017 -12.018 1.00 81.56 183 LEU A N 1
ATOM 1359 C CA . LEU A 1 183 ? -7.071 -2.114 -12.389 1.00 81.56 183 LEU A CA 1
ATOM 1360 C C . LEU A 1 183 ? -7.542 -0.662 -12.534 1.00 81.56 183 LEU A C 1
ATOM 1362 O O . LEU A 1 183 ? -6.744 0.252 -12.335 1.00 81.56 183 LEU A O 1
ATOM 1366 N N . GLU A 1 184 ? -8.822 -0.424 -12.837 1.00 80.69 184 GLU A N 1
ATOM 1367 C CA . GLU A 1 184 ? -9.384 0.932 -12.913 1.00 80.69 184 GLU A CA 1
ATOM 1368 C C . GLU A 1 184 ? -9.492 1.590 -11.530 1.00 80.69 184 GLU A C 1
ATOM 1370 O O . GLU A 1 184 ? -9.505 2.816 -11.422 1.00 80.69 184 GLU A O 1
ATOM 1375 N N . THR A 1 185 ? -9.507 0.784 -10.465 1.00 81.44 185 THR A N 1
ATOM 1376 C CA . THR A 1 185 ? -9.540 1.253 -9.070 1.00 81.44 185 THR A CA 1
ATOM 1377 C C . THR A 1 185 ? -8.147 1.543 -8.499 1.00 81.44 185 THR A C 1
ATOM 1379 O O . THR A 1 185 ? -8.013 1.956 -7.345 1.00 81.44 185 THR A O 1
ATOM 1382 N N . VAL A 1 186 ? -7.088 1.319 -9.287 1.00 88.56 186 VAL A N 1
ATOM 1383 C CA . VAL A 1 186 ? -5.703 1.483 -8.844 1.00 88.56 186 VAL A CA 1
ATOM 1384 C C . VAL A 1 186 ? -5.281 2.948 -8.903 1.00 88.56 186 VAL A C 1
ATOM 1386 O O . VAL A 1 186 ? -5.172 3.558 -9.966 1.00 88.56 186 VAL A O 1
ATOM 1389 N N . VAL A 1 187 ? -4.929 3.493 -7.743 1.00 89.94 187 VAL A N 1
ATOM 1390 C CA . VAL A 1 187 ? -4.352 4.827 -7.582 1.00 89.94 187 VAL A CA 1
ATOM 1391 C C . VAL A 1 187 ? -2.828 4.733 -7.528 1.00 89.94 187 VAL A C 1
ATOM 1393 O O . VAL A 1 187 ? -2.242 4.093 -6.648 1.00 89.94 187 VAL A O 1
ATOM 1396 N N . VAL A 1 188 ? -2.161 5.415 -8.459 1.00 90.25 188 VAL A N 1
ATOM 1397 C CA . VAL A 1 188 ? -0.701 5.565 -8.467 1.00 90.25 188 VAL A CA 1
ATOM 1398 C C . VAL A 1 188 ? -0.354 7.001 -8.108 1.00 90.25 188 VAL A C 1
ATOM 1400 O O . VAL A 1 188 ? -0.587 7.917 -8.895 1.00 90.25 188 VAL A O 1
ATOM 1403 N N . TYR A 1 189 ? 0.243 7.200 -6.935 1.00 91.62 189 TYR A N 1
ATOM 1404 C CA . TYR A 1 189 ? 0.796 8.501 -6.568 1.00 91.62 189 TYR A CA 1
ATOM 1405 C C . TYR A 1 189 ? 2.105 8.739 -7.311 1.00 91.62 189 TYR A C 1
ATOM 1407 O O . TYR A 1 189 ? 2.942 7.839 -7.423 1.00 91.62 189 TYR A O 1
ATOM 1415 N N . ALA A 1 190 ? 2.307 9.963 -7.796 1.00 90.00 190 ALA A N 1
ATOM 1416 C CA . ALA A 1 190 ? 3.552 10.328 -8.448 1.00 90.00 190 ALA A CA 1
ATOM 1417 C C . ALA A 1 190 ? 4.723 10.171 -7.454 1.00 90.00 190 ALA A C 1
ATOM 1419 O O . ALA A 1 190 ? 4.732 10.827 -6.408 1.00 90.00 190 ALA A O 1
ATOM 1420 N N . PRO A 1 191 ? 5.747 9.345 -7.759 1.00 87.00 191 PRO A N 1
ATOM 1421 C CA . PRO A 1 191 ? 6.832 9.087 -6.813 1.00 87.00 191 PRO A CA 1
ATOM 1422 C C . PRO A 1 191 ? 7.595 10.347 -6.392 1.00 87.00 191 PRO A C 1
ATOM 1424 O O . PRO A 1 191 ? 8.087 10.415 -5.269 1.00 87.00 191 PRO A O 1
ATOM 1427 N N . GLY A 1 192 ? 7.685 11.345 -7.280 1.00 90.19 192 GLY A N 1
ATOM 1428 C CA . GLY A 1 192 ? 8.314 12.633 -6.985 1.00 90.19 192 GLY A CA 1
ATOM 1429 C C . GLY A 1 192 ? 7.569 13.427 -5.911 1.00 90.19 192 GLY A C 1
ATOM 1430 O O . GLY A 1 192 ? 8.211 13.950 -5.003 1.00 90.19 192 GLY A O 1
ATOM 1431 N N . ASP A 1 193 ? 6.238 13.451 -5.974 1.00 91.38 193 ASP A N 1
ATOM 1432 C CA . ASP A 1 193 ? 5.394 14.184 -5.024 1.00 91.38 193 ASP A CA 1
ATOM 1433 C C . ASP A 1 193 ? 5.446 13.519 -3.644 1.00 91.38 193 ASP A C 1
ATOM 1435 O O . ASP A 1 193 ? 5.692 14.178 -2.633 1.00 91.38 193 ASP A O 1
ATOM 1439 N N . VAL A 1 194 ? 5.347 12.184 -3.612 1.00 93.50 194 VAL A N 1
ATOM 1440 C CA . VAL A 1 194 ? 5.522 11.401 -2.380 1.00 93.50 194 VAL A CA 1
ATOM 1441 C C . VAL A 1 194 ? 6.911 11.637 -1.788 1.00 93.50 194 VAL A C 1
ATOM 1443 O O . VAL A 1 194 ? 7.035 11.917 -0.600 1.00 93.50 194 VAL A O 1
ATOM 1446 N N . ALA A 1 195 ? 7.973 11.549 -2.594 1.00 92.06 195 ALA A N 1
ATOM 1447 C CA . ALA A 1 195 ? 9.341 11.720 -2.111 1.00 92.06 195 ALA A CA 1
ATOM 1448 C C . ALA A 1 195 ? 9.608 13.130 -1.561 1.00 92.06 195 ALA A C 1
ATOM 1450 O O . ALA A 1 195 ? 10.340 13.263 -0.579 1.00 92.06 195 ALA A O 1
ATOM 1451 N N . ALA A 1 196 ? 9.022 14.165 -2.168 1.00 94.00 196 ALA A N 1
ATOM 1452 C CA . ALA A 1 196 ? 9.174 15.547 -1.725 1.00 94.00 196 ALA A CA 1
ATOM 1453 C C . ALA A 1 196 ? 8.509 15.802 -0.362 1.00 94.00 196 ALA A C 1
ATOM 1455 O O . ALA A 1 196 ? 9.082 16.505 0.472 1.00 94.00 196 ALA A O 1
ATOM 1456 N N . SER A 1 197 ? 7.337 15.207 -0.123 1.00 95.00 197 SER A N 1
ATOM 1457 C CA . SER A 1 197 ? 6.527 15.466 1.075 1.00 95.00 197 SER A CA 1
ATOM 1458 C C . SER A 1 197 ? 6.776 14.484 2.224 1.00 95.00 197 SER A C 1
ATOM 1460 O O . SER A 1 197 ? 6.607 14.840 3.391 1.00 95.00 197 SER A O 1
ATOM 1462 N N . ARG A 1 198 ? 7.248 13.265 1.926 1.00 95.38 198 ARG A N 1
ATOM 1463 C CA . ARG A 1 198 ? 7.461 12.188 2.908 1.00 95.38 198 ARG A CA 1
ATOM 1464 C C . ARG A 1 198 ? 8.250 12.589 4.158 1.00 95.38 198 ARG A C 1
ATOM 1466 O O . ARG A 1 198 ? 7.852 12.129 5.230 1.00 95.38 198 ARG A O 1
ATOM 1473 N N . PRO A 1 199 ? 9.331 13.397 4.092 1.00 95.94 199 PRO A N 1
ATOM 1474 C CA . PRO A 1 199 ? 10.039 13.810 5.301 1.00 95.94 199 PRO A CA 1
ATOM 1475 C C . PRO A 1 199 ? 9.122 14.516 6.309 1.00 95.94 199 PRO A C 1
ATOM 1477 O O . PRO A 1 199 ? 9.129 14.158 7.481 1.00 95.94 199 PRO A O 1
ATOM 1480 N N . ALA A 1 200 ? 8.268 15.436 5.845 1.00 96.00 200 ALA A N 1
ATOM 1481 C CA . ALA A 1 200 ? 7.352 16.174 6.712 1.00 96.00 200 ALA A CA 1
ATOM 1482 C C . ALA A 1 200 ? 6.294 15.256 7.345 1.00 96.00 200 ALA A C 1
ATOM 1484 O O . ALA A 1 200 ? 6.074 15.316 8.552 1.00 96.00 200 ALA A O 1
ATOM 1485 N N . TRP A 1 201 ? 5.697 14.356 6.557 1.00 97.25 201 TRP A N 1
ATOM 1486 C CA . TRP A 1 201 ? 4.722 13.386 7.071 1.00 97.25 201 TRP A CA 1
ATOM 1487 C C . TRP A 1 201 ? 5.338 12.421 8.086 1.00 97.25 201 TRP A C 1
ATOM 1489 O O . TRP A 1 201 ? 4.697 12.055 9.065 1.00 97.25 201 TRP A O 1
ATOM 1499 N N . THR A 1 202 ? 6.591 12.016 7.865 1.00 96.31 202 THR A N 1
ATOM 1500 C CA . THR A 1 202 ? 7.318 11.123 8.778 1.00 96.31 202 THR A CA 1
ATOM 1501 C C . THR A 1 202 ? 7.619 11.821 10.105 1.00 96.31 202 THR A C 1
ATOM 1503 O O . THR A 1 202 ? 7.482 11.207 11.160 1.00 96.31 202 THR A O 1
ATOM 1506 N N . ASP A 1 203 ? 7.996 13.102 10.075 1.00 95.69 203 ASP A N 1
ATOM 1507 C CA . ASP A 1 203 ? 8.218 13.891 11.291 1.00 95.69 203 ASP A CA 1
ATOM 1508 C C . ASP A 1 203 ? 6.925 14.047 12.110 1.00 95.69 203 ASP A C 1
ATOM 1510 O O . ASP A 1 203 ? 6.945 13.878 13.332 1.00 95.69 203 ASP A O 1
ATOM 1514 N N . GLU A 1 204 ? 5.799 14.321 11.445 1.00 95.81 204 GLU A N 1
ATOM 1515 C CA . GLU A 1 204 ? 4.481 14.421 12.084 1.00 95.81 204 GLU A CA 1
ATOM 1516 C C . GLU A 1 204 ? 4.044 13.085 12.700 1.00 95.81 204 GLU A C 1
ATOM 1518 O O . GLU A 1 204 ? 3.710 13.030 13.884 1.00 95.81 204 GLU A O 1
ATOM 1523 N N . TRP A 1 205 ? 4.146 11.995 11.937 1.00 97.19 205 TRP A N 1
ATOM 1524 C CA . TRP A 1 205 ? 3.877 10.632 12.396 1.00 97.19 205 TRP A CA 1
ATOM 1525 C C . TRP A 1 205 ? 4.686 10.263 13.641 1.00 97.19 205 TRP A C 1
ATOM 1527 O O . TRP A 1 205 ? 4.124 9.877 14.667 1.00 97.19 205 TRP A O 1
ATOM 1537 N N . ASN A 1 206 ? 6.005 10.458 13.598 1.00 95.31 206 ASN A N 1
ATOM 1538 C CA . ASN A 1 206 ? 6.891 10.133 14.714 1.00 95.31 206 ASN A CA 1
ATOM 1539 C C . ASN A 1 206 ? 6.538 10.922 15.983 1.00 95.31 206 ASN A C 1
ATOM 1541 O O . ASN A 1 206 ? 6.630 10.387 17.092 1.00 95.31 206 ASN A O 1
ATOM 1545 N N . ALA A 1 207 ? 6.120 12.184 15.836 1.00 95.06 207 ALA A N 1
ATOM 1546 C CA . ALA A 1 207 ? 5.696 13.017 16.958 1.00 95.06 207 ALA A CA 1
ATOM 1547 C C . ALA A 1 207 ? 4.407 12.512 17.633 1.00 95.06 207 ALA A C 1
ATOM 1549 O O . ALA A 1 207 ? 4.190 12.811 18.813 1.00 95.06 207 ALA A O 1
ATOM 1550 N N . LEU A 1 208 ? 3.573 11.763 16.904 1.00 94.75 208 LEU A N 1
ATOM 1551 C CA . LEU A 1 208 ? 2.335 11.172 17.405 1.00 94.75 208 LEU A CA 1
ATOM 1552 C C . LEU A 1 208 ? 2.578 9.827 18.100 1.00 94.75 208 LEU A C 1
ATOM 1554 O O . LEU A 1 208 ? 2.059 9.641 19.199 1.00 94.75 208 LEU A O 1
ATOM 1558 N N . ILE A 1 209 ? 3.397 8.943 17.517 1.00 90.38 209 ILE A N 1
ATOM 1559 C CA . ILE A 1 209 ? 3.550 7.549 17.985 1.00 90.38 209 ILE A CA 1
ATOM 1560 C C . ILE A 1 209 ? 4.629 7.327 19.059 1.00 90.38 209 ILE A C 1
ATOM 1562 O O . ILE A 1 209 ? 4.696 6.260 19.659 1.00 90.38 209 ILE A O 1
ATOM 1566 N N . THR A 1 210 ? 5.498 8.311 19.312 1.00 77.00 210 THR A N 1
ATOM 1567 C CA . THR A 1 210 ? 6.617 8.187 20.278 1.00 77.00 210 THR A CA 1
ATOM 1568 C C . THR A 1 210 ? 6.278 8.760 21.667 1.00 77.00 210 THR A C 1
ATOM 1570 O O . THR A 1 210 ? 7.181 9.027 22.462 1.00 77.00 210 THR A O 1
ATOM 1573 N N . ARG A 1 211 ? 5.001 9.030 21.965 1.00 52.31 211 ARG A N 1
ATOM 1574 C CA . ARG A 1 211 ? 4.577 9.658 23.229 1.00 52.31 211 ARG A CA 1
ATOM 1575 C C . ARG A 1 211 ? 4.126 8.673 24.293 1.00 52.31 211 ARG A C 1
ATOM 1577 O O . ARG A 1 211 ? 3.424 7.708 23.945 1.00 52.31 211 ARG A O 1
#

Sequence (211 aa):
MLVYNTEADAPAPASWLDLFDEAYAGHVALTDFSNTYGVLSMLRVADALGGGIDDPSQAITDLGALASSGDAIVVPTSPDLQTAFAQRDTWLAPYAMDYAGTLQDAGLPVEFIVPEEGVTASLITANVVEGRDNPDLAKLFIDFELRPEAQAVFAESMRYSPVNTKTELSDEAADAVLTGDELETVVVYAPGDVAASRPAWTDEWNALITR

Organism: Microbacterium maritypicum (NCBI:txid33918)